Protein AF-A0A7Y2TA13-F1 (afdb_monomer_lite)

Secondary structure (DSSP, 8-state):
-----HHHHHHHHHHHHHHHHHHHHHHHHHHHHHHHHHHHHHHHHHHHHHHHHHHHHHHHHHHHHTTSEEEETTEEEEE-SS-EEEE-SSEEEEEETTTEEEEEETTTTEEEEEETTEEEEEEEESSTT--EEEEEEEESTTS-EEEEEETTEEEEEES--TT--EEEEEETTTTEEEEEETTEEEEEETTEEEEE-SS------TTS------S------

Structure (mmCIF, N/CA/C/O backbone):
data_AF-A0A7Y2TA13-F1
#
_entry.id   AF-A0A7Y2TA13-F1
#
loop_
_atom_site.group_PDB
_atom_site.id
_atom_site.type_symbol
_atom_site.label_atom_id
_atom_site.label_alt_id
_atom_site.label_comp_id
_atom_site.label_asym_id
_atom_site.label_entity_id
_atom_site.label_seq_id
_atom_site.pdbx_PDB_ins_code
_atom_site.Cartn_x
_atom_site.Cartn_y
_atom_site.Cartn_z
_atom_site.occupancy
_atom_site.B_iso_or_equiv
_atom_site.auth_seq_id
_atom_site.auth_comp_id
_atom_site.auth_asym_id
_atom_site.auth_atom_id
_atom_site.pdbx_PDB_model_num
ATOM 1 N N . MET A 1 1 ? -17.440 -25.835 107.620 1.00 43.00 1 MET A N 1
ATOM 2 C CA . MET A 1 1 ? -18.195 -25.778 106.344 1.00 43.00 1 MET A CA 1
ATOM 3 C C . MET A 1 1 ? -19.682 -25.642 106.647 1.00 43.00 1 MET A C 1
ATOM 5 O O . MET A 1 1 ? -20.276 -26.596 107.130 1.00 43.00 1 MET A O 1
ATOM 9 N N . LYS A 1 2 ? -20.287 -24.459 106.452 1.00 50.41 2 LYS A N 1
ATOM 10 C CA . LYS A 1 2 ? -21.744 -24.294 106.605 1.00 50.41 2 LYS A CA 1
ATOM 11 C C . LYS A 1 2 ? -22.435 -24.952 105.409 1.00 50.41 2 LYS A C 1
ATOM 13 O O . LYS A 1 2 ? -22.287 -24.500 104.279 1.00 50.41 2 LYS A O 1
ATOM 18 N N . ILE A 1 3 ? -23.154 -26.038 105.669 1.00 54.88 3 ILE A N 1
ATOM 19 C CA . ILE A 1 3 ? -23.964 -26.746 104.678 1.00 54.88 3 ILE A CA 1
ATOM 20 C C . ILE A 1 3 ? -25.188 -25.866 104.392 1.00 54.88 3 ILE A C 1
ATOM 22 O O . ILE A 1 3 ? -25.994 -25.620 105.286 1.00 54.88 3 ILE A O 1
ATOM 26 N N . LEU A 1 4 ? -25.301 -25.343 103.167 1.00 53.47 4 LEU A N 1
ATOM 27 C CA . LEU A 1 4 ? -26.460 -24.554 102.727 1.00 53.47 4 LEU A CA 1
ATOM 28 C C . LEU A 1 4 ? -27.777 -25.314 102.978 1.00 53.47 4 LEU A C 1
ATOM 30 O O . LEU A 1 4 ? -27.868 -26.510 102.676 1.00 53.47 4 LEU A O 1
ATOM 34 N N . LYS A 1 5 ? -28.804 -24.619 103.493 1.00 64.19 5 LYS A N 1
ATOM 35 C CA . LYS A 1 5 ? -30.152 -25.184 103.697 1.00 64.19 5 LYS A CA 1
ATOM 36 C C . LYS A 1 5 ? -30.779 -25.533 102.336 1.00 64.19 5 LYS A C 1
ATOM 38 O O . LYS A 1 5 ? -30.582 -24.800 101.372 1.00 64.19 5 LYS A O 1
ATOM 43 N N . SER A 1 6 ? -31.550 -26.625 102.270 1.00 68.56 6 SER A N 1
ATOM 44 C CA . SER A 1 6 ? -32.234 -27.154 101.064 1.00 68.56 6 SER A CA 1
ATOM 45 C C . SER A 1 6 ? -32.738 -26.092 100.054 1.00 68.56 6 SER A C 1
ATOM 47 O O . SER A 1 6 ? -32.332 -26.153 98.891 1.00 68.56 6 SER A O 1
ATOM 49 N N . PRO A 1 7 ? -33.504 -25.057 100.459 1.00 73.75 7 PRO A N 1
ATOM 50 C CA . PRO A 1 7 ? -33.997 -24.036 99.525 1.00 73.75 7 PRO A CA 1
ATOM 51 C C . PRO A 1 7 ? -32.897 -23.164 98.893 1.00 73.75 7 PRO A C 1
ATOM 53 O O . PRO A 1 7 ? -33.029 -22.744 97.747 1.00 73.75 7 PRO A O 1
ATOM 56 N N . GLN A 1 8 ? -31.779 -22.924 99.586 1.00 75.38 8 GLN A N 1
ATOM 57 C CA . GLN A 1 8 ? -30.660 -22.154 99.029 1.00 75.38 8 GLN A CA 1
ATOM 58 C C . GLN A 1 8 ? -29.904 -22.946 97.953 1.00 75.38 8 GLN A C 1
ATOM 60 O O . GLN A 1 8 ? -29.429 -22.360 96.985 1.00 75.38 8 GLN A O 1
ATOM 65 N N . LYS A 1 9 ? -29.821 -24.279 98.086 1.00 77.12 9 LYS A N 1
ATOM 66 C CA . LYS A 1 9 ? -29.219 -25.145 97.059 1.00 77.12 9 LYS A CA 1
ATOM 67 C C . LYS A 1 9 ? -30.046 -25.137 95.774 1.00 77.12 9 LYS A C 1
ATOM 69 O O . LYS A 1 9 ? -29.471 -24.997 94.703 1.00 77.12 9 LYS A O 1
ATOM 74 N N . ALA A 1 10 ? -31.374 -25.221 95.887 1.00 79.88 10 ALA A N 1
ATOM 75 C CA . ALA A 1 10 ? -32.283 -25.146 94.742 1.00 79.88 10 ALA A CA 1
ATOM 76 C C . ALA A 1 10 ? -32.197 -23.790 94.018 1.00 79.88 10 ALA A C 1
ATOM 78 O O . ALA A 1 10 ? -32.122 -23.757 92.792 1.00 79.88 10 ALA A O 1
ATOM 79 N N . LEU A 1 11 ? -32.121 -22.684 94.768 1.00 82.19 11 LEU A N 1
ATOM 80 C CA . LEU A 1 11 ? -31.952 -21.342 94.201 1.00 82.19 11 LEU A CA 1
ATOM 81 C C . LEU A 1 11 ? -30.626 -21.197 93.436 1.00 82.19 11 LEU A C 1
ATOM 83 O O . LEU A 1 11 ? -30.611 -20.663 92.331 1.00 82.19 11 LEU A O 1
ATOM 87 N N . ILE A 1 12 ? -29.520 -21.703 93.993 1.00 85.06 12 ILE A N 1
ATOM 88 C CA . ILE A 1 12 ? -28.206 -21.679 93.328 1.00 85.06 12 ILE A CA 1
ATOM 89 C C . ILE A 1 12 ? -28.230 -22.517 92.046 1.00 85.06 12 ILE A C 1
ATOM 91 O O . ILE A 1 12 ? -27.695 -22.082 91.028 1.00 85.06 12 ILE A O 1
ATOM 95 N N . LEU A 1 13 ? -28.867 -23.691 92.075 1.00 84.38 13 LEU A N 1
ATOM 96 C CA . LEU A 1 13 ? -28.996 -24.585 90.918 1.00 84.38 13 LEU A CA 1
ATOM 97 C C . LEU A 1 13 ? -29.849 -23.950 89.807 1.00 84.38 13 LEU A C 1
ATOM 99 O O . LEU A 1 13 ? -29.501 -24.015 88.631 1.00 84.38 13 LEU A O 1
ATOM 103 N N . PHE A 1 14 ? -30.917 -23.247 90.191 1.00 85.38 14 PHE A N 1
ATOM 104 C CA . PHE A 1 14 ? -31.733 -22.466 89.268 1.00 85.38 14 PHE A CA 1
ATOM 105 C C . PHE A 1 14 ? -30.943 -21.302 88.650 1.00 85.38 14 PHE A C 1
ATOM 107 O O . PHE A 1 14 ? -30.898 -21.191 87.426 1.00 85.38 14 PHE A O 1
ATOM 114 N N . LEU A 1 15 ? -30.246 -20.489 89.455 1.00 86.38 15 LEU A N 1
ATOM 115 C CA . LEU A 1 15 ? -29.417 -19.388 88.942 1.00 86.38 15 LEU A CA 1
ATOM 116 C C . LEU A 1 15 ? -28.316 -19.880 87.997 1.00 86.38 15 LEU A C 1
ATOM 118 O O . LEU A 1 15 ? -28.095 -19.284 86.947 1.00 86.38 15 LEU A O 1
ATOM 122 N N . SER A 1 16 ? -27.641 -20.974 88.348 1.00 85.25 16 SER A N 1
ATOM 123 C CA . SER A 1 16 ? -26.595 -21.550 87.497 1.00 85.25 16 SER A CA 1
ATOM 124 C C . SER A 1 16 ? -27.163 -22.093 86.184 1.00 85.25 16 SER A C 1
ATOM 126 O O . SER A 1 16 ? -26.575 -21.842 85.134 1.00 85.25 16 SER A O 1
ATOM 128 N N . SER A 1 17 ? -28.345 -22.720 86.195 1.00 85.75 17 SER A N 1
ATOM 129 C CA . SER A 1 17 ? -29.034 -23.108 84.954 1.00 85.75 17 SER A CA 1
ATOM 130 C C . SER A 1 17 ? -29.389 -21.898 84.076 1.00 85.75 17 SER A C 1
ATOM 132 O O . SER A 1 17 ? -29.205 -21.937 82.859 1.00 85.75 17 SER A O 1
ATOM 134 N N . LEU A 1 18 ? -29.811 -20.790 84.693 1.00 88.94 18 LEU A N 1
ATOM 135 C CA . LEU A 1 18 ? -30.165 -19.557 83.995 1.00 88.94 18 LEU A CA 1
ATOM 136 C C . LEU A 1 18 ? -28.939 -18.914 83.333 1.00 88.94 18 LEU A C 1
ATOM 138 O O . LEU A 1 18 ? -29.024 -18.447 82.196 1.00 88.94 18 LEU A O 1
ATOM 142 N N . ILE A 1 19 ? -27.791 -18.938 84.018 1.00 90.62 19 ILE A N 1
ATOM 143 C CA . ILE A 1 19 ? -26.508 -18.455 83.488 1.00 90.62 19 ILE A CA 1
ATOM 144 C C . ILE A 1 19 ? -26.090 -19.287 82.272 1.00 90.62 19 ILE A C 1
ATOM 146 O O . ILE A 1 19 ? -25.728 -18.716 81.247 1.00 90.62 19 ILE A O 1
ATOM 150 N N . VAL A 1 20 ? -26.195 -20.619 82.345 1.00 90.06 20 VAL A N 1
ATOM 151 C CA . VAL A 1 20 ? -25.839 -21.510 81.226 1.00 90.06 20 VAL A CA 1
ATOM 152 C C . VAL A 1 20 ? -26.737 -21.268 80.010 1.00 90.06 20 VAL A C 1
ATOM 154 O O . VAL A 1 20 ? -26.235 -21.140 78.893 1.00 90.06 20 VAL A O 1
ATOM 157 N N . ILE A 1 21 ? -28.053 -21.141 80.213 1.00 90.19 21 ILE A N 1
ATOM 158 C CA . ILE A 1 21 ? -29.005 -20.842 79.130 1.00 90.19 21 ILE A CA 1
ATOM 159 C C . ILE A 1 21 ? -28.715 -19.469 78.512 1.00 90.19 21 ILE A C 1
ATOM 161 O O . ILE A 1 21 ? -28.725 -19.328 77.288 1.00 90.19 21 ILE A O 1
ATOM 165 N N . SER A 1 22 ? -28.412 -18.468 79.342 1.00 89.44 22 SER A N 1
ATOM 166 C CA . SER A 1 22 ? -28.060 -17.122 78.876 1.00 89.44 22 SER A CA 1
ATOM 167 C C . SER A 1 22 ? -26.780 -17.142 78.042 1.00 89.44 22 SER A C 1
ATOM 169 O O . SER A 1 22 ? -26.748 -16.565 76.958 1.00 89.44 22 SER A O 1
ATOM 171 N N . PHE A 1 23 ? -25.757 -17.872 78.492 1.00 90.25 23 PHE A N 1
ATOM 172 C CA . PHE A 1 23 ? -24.502 -18.027 77.759 1.00 90.25 23 PHE A CA 1
ATOM 173 C C . PHE A 1 23 ? -24.720 -18.710 76.402 1.00 90.25 23 PHE A C 1
ATOM 175 O O . PHE A 1 23 ? -24.231 -18.237 75.379 1.00 90.25 23 PHE A O 1
ATOM 182 N N . PHE A 1 24 ? -25.529 -19.774 76.363 1.00 89.94 24 PHE A N 1
ATOM 183 C CA . PHE A 1 24 ? -25.881 -20.452 75.115 1.00 89.94 24 PHE A CA 1
ATOM 184 C C . PHE A 1 24 ? -26.626 -19.527 74.138 1.00 89.94 24 PHE A C 1
ATOM 186 O O . PHE A 1 24 ? -26.351 -19.535 72.936 1.00 89.94 24 PHE A O 1
ATOM 193 N N . MET A 1 25 ? -27.549 -18.703 74.642 1.00 89.44 25 MET A N 1
ATOM 194 C CA . MET A 1 25 ? -28.255 -17.713 73.824 1.00 89.44 25 MET A CA 1
ATOM 195 C C . MET A 1 25 ? -27.313 -16.639 73.269 1.00 89.44 25 MET A C 1
ATOM 197 O O . MET A 1 25 ? -27.441 -16.296 72.094 1.00 89.44 25 MET A O 1
ATOM 201 N N . ILE A 1 26 ? -26.353 -16.156 74.067 1.00 90.88 26 ILE A N 1
ATOM 202 C CA . ILE A 1 26 ? -25.337 -15.184 73.629 1.00 90.88 26 ILE A CA 1
ATOM 203 C C . ILE A 1 26 ? -24.493 -15.772 72.494 1.00 90.88 26 ILE A C 1
ATOM 205 O O . ILE A 1 26 ? -24.449 -15.187 71.414 1.00 90.88 26 ILE A O 1
ATOM 209 N N . VAL A 1 27 ? -23.933 -16.972 72.674 1.00 89.56 27 VAL A N 1
ATOM 210 C CA . VAL A 1 27 ? -23.121 -17.640 71.638 1.00 89.56 27 VAL A CA 1
ATOM 211 C C . VAL A 1 27 ? -23.926 -17.856 70.350 1.00 89.56 27 VAL A C 1
ATOM 213 O O . VAL A 1 27 ? -23.428 -17.651 69.241 1.00 89.56 27 VAL A O 1
ATOM 216 N N . ARG A 1 28 ? -25.208 -18.230 70.464 1.00 90.19 28 ARG A N 1
ATOM 217 C CA . ARG A 1 28 ? -26.084 -18.399 69.295 1.00 90.19 28 ARG A CA 1
ATOM 218 C C . ARG A 1 28 ? -26.359 -17.075 68.572 1.00 90.19 28 ARG A C 1
ATOM 220 O O . ARG A 1 28 ? -26.486 -17.079 67.345 1.00 90.19 28 ARG A O 1
ATOM 227 N N . LEU A 1 29 ? -26.485 -15.970 69.306 1.00 90.38 29 LEU A N 1
ATOM 228 C CA . LEU A 1 29 ? -26.654 -14.632 68.735 1.00 90.38 29 LEU A CA 1
ATOM 229 C C . LEU A 1 29 ? -25.373 -14.153 68.047 1.00 90.38 29 LEU A C 1
ATOM 231 O O . LEU A 1 29 ? -25.463 -13.667 66.923 1.00 90.38 29 LEU A O 1
ATOM 235 N N . GLU A 1 30 ? -24.204 -14.371 68.648 1.00 90.75 30 GLU A N 1
ATOM 236 C CA . GLU A 1 30 ? -22.903 -14.057 68.040 1.00 90.75 30 GLU A CA 1
ATOM 237 C C . GLU A 1 30 ? -22.687 -14.833 66.737 1.00 90.75 30 GLU A C 1
ATOM 239 O O . GLU A 1 30 ? -22.332 -14.240 65.719 1.00 90.75 30 GLU A O 1
ATOM 244 N N . GLY A 1 31 ? -23.000 -16.134 66.715 1.00 87.75 31 GLY A N 1
ATOM 245 C CA . GLY A 1 31 ? -22.910 -16.942 65.495 1.00 87.75 31 GLY A CA 1
ATOM 246 C C . GLY A 1 31 ? -23.843 -16.453 64.379 1.00 87.75 31 GLY A C 1
ATOM 247 O O . GLY A 1 31 ? -23.463 -16.429 63.207 1.00 87.75 31 GLY A O 1
ATOM 248 N N . LYS A 1 32 ? -25.060 -16.009 64.726 1.00 90.94 32 LYS A N 1
ATOM 249 C CA . LYS A 1 32 ? -25.978 -15.389 63.756 1.00 90.94 32 LYS A CA 1
ATOM 250 C C . LYS A 1 32 ? -25.477 -14.025 63.281 1.00 90.94 32 LYS A C 1
ATOM 252 O O . LYS A 1 32 ? -25.585 -13.751 62.089 1.00 90.94 32 LYS A O 1
ATOM 257 N N . ALA A 1 33 ? -24.931 -13.202 64.174 1.00 89.62 33 ALA A N 1
ATOM 258 C CA . ALA A 1 33 ? -24.376 -11.894 63.842 1.00 89.62 33 ALA A CA 1
ATOM 259 C C . ALA A 1 33 ? -23.156 -12.017 62.916 1.00 89.62 33 ALA A C 1
ATOM 261 O O . ALA A 1 33 ? -23.097 -11.321 61.908 1.00 89.62 33 ALA A O 1
ATOM 262 N N . ALA A 1 34 ? -22.249 -12.962 63.179 1.00 87.62 34 ALA A N 1
ATOM 263 C CA . ALA A 1 34 ? -21.097 -13.242 62.322 1.00 87.62 34 ALA A CA 1
ATOM 264 C C . ALA A 1 34 ? -21.512 -13.715 60.917 1.00 87.62 34 ALA A C 1
ATOM 266 O O . ALA A 1 34 ? -20.957 -13.260 59.920 1.00 87.62 34 ALA A O 1
ATOM 267 N N . ASN A 1 35 ? -22.532 -14.577 60.816 1.00 90.75 35 ASN A N 1
ATOM 268 C CA . ASN A 1 35 ? -23.073 -15.003 59.520 1.00 90.75 35 ASN A CA 1
ATOM 269 C C . ASN A 1 35 ? -23.743 -13.834 58.771 1.00 90.75 35 ASN A C 1
ATOM 271 O O . ASN A 1 35 ? -23.571 -13.683 57.563 1.00 90.75 35 ASN A O 1
ATOM 275 N N . LEU A 1 36 ? -24.469 -12.969 59.489 1.00 92.81 36 LEU A N 1
ATOM 276 C CA . LEU A 1 36 ? -25.060 -11.763 58.909 1.00 92.81 36 LEU A CA 1
ATOM 277 C C . LEU A 1 36 ? -23.977 -10.802 58.397 1.00 92.81 36 LEU A C 1
ATOM 279 O O . LEU A 1 36 ? -24.106 -10.294 57.288 1.00 92.81 36 LEU A O 1
ATOM 283 N N . GLN A 1 37 ? -22.900 -10.612 59.165 1.00 91.12 37 GLN A N 1
ATOM 284 C CA . GLN A 1 37 ? -21.756 -9.785 58.783 1.00 91.12 37 GLN A CA 1
ATOM 285 C C . GLN A 1 37 ? -21.041 -10.353 57.553 1.00 91.12 37 GLN A C 1
ATOM 287 O O . GLN A 1 37 ? -20.805 -9.621 56.602 1.00 91.12 37 GLN A O 1
ATOM 292 N N . SER A 1 38 ? -20.790 -11.665 57.509 1.00 92.12 38 SER A N 1
ATOM 293 C CA . SER A 1 38 ? -20.180 -12.316 56.341 1.00 92.12 38 SER A CA 1
ATOM 294 C C . SER A 1 38 ? -21.011 -12.108 55.072 1.00 92.12 38 SER A C 1
ATOM 296 O O . SER A 1 38 ? -20.469 -11.775 54.022 1.00 92.12 38 SER A O 1
ATOM 298 N N . ARG A 1 39 ? -22.340 -12.259 55.163 1.00 91.94 39 ARG A N 1
ATOM 299 C CA . ARG A 1 39 ? -23.246 -11.992 54.034 1.00 91.94 39 ARG A CA 1
ATOM 300 C C . ARG A 1 39 ? -23.261 -10.518 53.645 1.00 91.94 39 ARG A C 1
ATOM 302 O O . ARG A 1 39 ? -23.341 -10.205 52.461 1.00 91.94 39 ARG A O 1
ATOM 309 N N . LEU A 1 40 ? -23.197 -9.616 54.623 1.00 93.19 40 LEU A N 1
ATOM 310 C CA . LEU A 1 40 ? -23.119 -8.177 54.383 1.00 93.19 40 LEU A CA 1
ATOM 311 C C . LEU A 1 40 ? -21.829 -7.811 53.636 1.00 93.19 40 LEU A C 1
ATOM 313 O O . LEU A 1 40 ? -21.884 -7.024 52.691 1.00 93.19 40 LEU A O 1
ATOM 317 N N . ASP A 1 41 ? -20.701 -8.405 54.023 1.00 93.88 41 ASP A N 1
ATOM 318 C CA . ASP A 1 41 ? -19.398 -8.189 53.393 1.00 93.88 41 ASP A CA 1
ATOM 319 C C . ASP A 1 41 ? -19.372 -8.757 51.963 1.00 93.88 41 ASP A C 1
ATOM 321 O O . ASP A 1 41 ? -18.865 -8.113 51.042 1.00 93.88 41 ASP A O 1
ATOM 325 N N . GLU A 1 42 ? -19.964 -9.936 51.739 1.00 92.19 42 GLU A N 1
ATOM 326 C CA . GLU A 1 42 ? -20.162 -10.498 50.394 1.00 92.19 42 GLU A CA 1
ATOM 327 C C . GLU A 1 42 ? -21.044 -9.597 49.520 1.00 92.19 42 GLU A C 1
ATOM 329 O O . GLU A 1 42 ? -20.701 -9.328 48.364 1.00 92.19 42 GLU A O 1
ATOM 334 N N . HIS A 1 43 ? -22.144 -9.074 50.071 1.00 92.56 43 HIS A N 1
ATOM 335 C CA . HIS A 1 43 ? -23.006 -8.122 49.373 1.00 92.56 43 HIS A CA 1
ATOM 336 C C . HIS A 1 43 ? -22.277 -6.817 49.035 1.00 92.56 43 HIS A C 1
ATOM 338 O O . HIS A 1 43 ? -22.418 -6.337 47.910 1.00 92.56 43 HIS A O 1
ATOM 344 N N . HIS A 1 44 ? -21.471 -6.268 49.950 1.00 93.19 44 HIS A N 1
ATOM 345 C CA . HIS A 1 44 ? -20.656 -5.078 49.679 1.00 93.19 44 HIS A CA 1
ATOM 346 C C . HIS A 1 44 ? -19.657 -5.329 48.549 1.00 93.19 44 HIS A C 1
ATOM 348 O O . HIS A 1 44 ? -19.605 -4.546 47.603 1.00 93.19 44 HIS A O 1
ATOM 354 N N . LYS A 1 45 ? -18.944 -6.463 48.576 1.00 92.81 45 LYS A N 1
ATOM 355 C CA . LYS A 1 45 ? -18.032 -6.852 47.486 1.00 92.81 45 LYS A CA 1
ATOM 356 C C . LYS A 1 45 ? -18.760 -7.016 46.151 1.00 92.81 45 LYS A C 1
ATOM 358 O O . LYS A 1 45 ? -18.224 -6.653 45.107 1.00 92.81 45 LYS A O 1
ATOM 363 N N . SER A 1 46 ? -19.974 -7.571 46.159 1.00 92.56 46 SER A N 1
ATOM 364 C CA . SER A 1 46 ? -20.789 -7.689 44.945 1.00 92.56 46 SER A CA 1
ATOM 365 C C . SER A 1 46 ? -21.251 -6.327 44.423 1.00 92.56 46 SER A C 1
ATOM 367 O O . SER A 1 46 ? -21.277 -6.127 43.211 1.00 92.56 46 SER A O 1
ATOM 369 N N . LEU A 1 47 ? -21.626 -5.403 45.310 1.00 92.38 47 LEU A N 1
ATOM 370 C CA . LEU A 1 47 ? -22.027 -4.041 44.950 1.00 92.38 47 LEU A CA 1
ATOM 371 C C . LEU A 1 47 ? -20.866 -3.258 44.339 1.00 92.38 47 LEU A C 1
ATOM 373 O O . LEU A 1 47 ? -21.053 -2.597 43.321 1.00 92.38 47 LEU A O 1
ATOM 377 N N . GLU A 1 48 ? -19.675 -3.376 44.921 1.00 91.62 48 GLU A N 1
ATOM 378 C CA . GLU A 1 48 ? -18.461 -2.732 44.419 1.00 91.62 48 GLU A CA 1
ATOM 379 C C . GLU A 1 48 ? -18.110 -3.233 43.009 1.00 91.62 48 GLU A C 1
ATOM 381 O O . GLU A 1 48 ? -17.977 -2.431 42.088 1.00 91.62 48 GLU A O 1
ATOM 386 N N . LYS A 1 49 ? -18.134 -4.556 42.783 1.00 90.88 49 LYS A N 1
ATOM 387 C CA . LYS A 1 49 ? -17.966 -5.135 41.437 1.00 90.88 49 LYS A CA 1
ATOM 388 C C . LYS A 1 49 ? -19.010 -4.642 40.433 1.00 90.88 49 LYS A C 1
ATOM 390 O O . LYS A 1 49 ? -18.684 -4.381 39.279 1.00 90.88 49 LYS A O 1
ATOM 395 N N . ASN A 1 50 ? -20.272 -4.531 40.849 1.00 92.62 50 ASN A N 1
ATOM 396 C CA . ASN A 1 50 ? -21.335 -4.046 39.968 1.00 92.62 50 ASN A CA 1
ATOM 397 C C . ASN A 1 50 ? -21.143 -2.570 39.603 1.00 92.62 50 ASN A C 1
ATOM 399 O O . ASN A 1 50 ? -21.432 -2.182 38.472 1.00 92.62 50 ASN A O 1
ATOM 403 N N . LYS A 1 51 ? -20.634 -1.758 40.534 1.00 91.94 51 LYS A N 1
ATOM 404 C CA . LYS A 1 51 ? -20.296 -0.359 40.277 1.00 91.94 51 LYS A CA 1
ATOM 405 C C . LYS A 1 51 ? -19.196 -0.240 39.216 1.00 91.94 51 LYS A C 1
ATOM 407 O O . LYS A 1 51 ? -19.389 0.499 38.255 1.00 91.94 51 LYS A O 1
ATOM 412 N N . ASP A 1 52 ? -18.130 -1.033 39.318 1.00 88.38 52 ASP A N 1
ATOM 413 C CA . ASP A 1 52 ? -17.055 -1.060 38.312 1.00 88.38 52 ASP A CA 1
ATOM 414 C C . ASP A 1 52 ? -17.575 -1.442 36.915 1.00 88.38 52 ASP A C 1
ATOM 416 O O . ASP A 1 52 ? -17.170 -0.872 35.898 1.00 88.38 52 ASP A O 1
ATOM 420 N N . ILE A 1 53 ? -18.498 -2.408 36.839 1.00 90.44 53 ILE A N 1
ATOM 421 C CA . ILE A 1 53 ? -19.128 -2.812 35.572 1.00 90.44 53 ILE A CA 1
ATOM 422 C C . ILE A 1 53 ? -19.933 -1.652 34.975 1.00 90.44 53 ILE A C 1
ATOM 424 O O . ILE A 1 53 ? -19.815 -1.378 33.779 1.00 90.44 53 ILE A O 1
ATOM 428 N N . LEU A 1 54 ? -20.728 -0.958 35.792 1.00 91.06 54 LEU A N 1
ATOM 429 C CA . LEU A 1 54 ? -21.543 0.174 35.346 1.00 91.06 54 LEU A CA 1
ATOM 430 C C . LEU A 1 54 ? -20.680 1.331 34.829 1.00 91.06 54 LEU A C 1
ATOM 432 O O . LEU A 1 54 ? -20.959 1.863 33.755 1.00 91.06 54 LEU A O 1
ATOM 436 N N . GLU A 1 55 ? -19.598 1.674 35.528 1.00 89.00 55 GLU A N 1
ATOM 437 C CA . GLU A 1 55 ? -18.673 2.730 35.094 1.00 89.00 55 GLU A CA 1
ATOM 438 C C . GLU A 1 55 ? -18.018 2.401 33.739 1.00 89.00 55 GLU A C 1
ATOM 440 O O . GLU A 1 55 ? -17.897 3.265 32.860 1.00 89.00 55 GLU A O 1
ATOM 445 N N . ASN A 1 56 ? -17.656 1.133 33.520 1.00 89.44 56 ASN A N 1
ATOM 446 C CA . ASN A 1 56 ? -17.106 0.675 32.245 1.00 89.44 56 ASN A CA 1
ATOM 447 C C . ASN A 1 56 ? -18.139 0.705 31.106 1.00 89.44 56 ASN A C 1
ATOM 449 O O . ASN A 1 56 ? -17.806 1.112 29.987 1.00 89.44 56 ASN A O 1
ATOM 453 N N . LEU A 1 57 ? -19.391 0.322 31.377 1.00 90.31 57 LEU A N 1
ATOM 454 C CA . LEU A 1 57 ? -20.485 0.393 30.401 1.00 90.31 57 LEU A CA 1
ATOM 455 C C . LEU A 1 57 ? -20.817 1.838 30.013 1.00 90.31 57 LEU A C 1
ATOM 457 O O . LEU A 1 57 ? -21.035 2.121 28.831 1.00 90.31 57 LEU A O 1
ATOM 461 N N . ASP A 1 58 ? -20.784 2.766 30.968 1.00 87.00 58 ASP A N 1
ATOM 462 C CA . ASP A 1 58 ? -20.950 4.196 30.700 1.00 87.00 58 ASP A CA 1
ATOM 463 C C . ASP A 1 58 ? -19.830 4.733 29.801 1.00 87.00 58 ASP A C 1
ATOM 465 O O . ASP A 1 58 ? -20.093 5.457 28.835 1.00 87.00 58 ASP A O 1
ATOM 469 N N . SER A 1 59 ? -18.578 4.356 30.080 1.00 84.19 59 SER A N 1
ATOM 470 C CA . SER A 1 59 ? -17.419 4.717 29.253 1.00 84.19 59 SER A CA 1
ATOM 471 C C . SER A 1 59 ? -17.546 4.173 27.825 1.00 84.19 59 SER A C 1
ATOM 473 O O . SER A 1 59 ? -17.369 4.915 26.854 1.00 84.19 59 SER A O 1
ATOM 475 N N . PHE A 1 60 ? -17.926 2.901 27.676 1.00 83.50 60 PHE A N 1
ATOM 476 C CA . PHE A 1 60 ? -18.178 2.279 26.376 1.00 83.50 60 PHE A CA 1
ATOM 477 C C . PHE A 1 60 ? -19.311 2.978 25.610 1.00 83.50 60 PHE A C 1
ATOM 479 O O . PHE A 1 60 ? -19.147 3.330 24.442 1.00 83.50 60 PHE A O 1
ATOM 486 N N . THR A 1 61 ? -20.423 3.277 26.286 1.00 83.19 61 THR A N 1
ATOM 487 C CA . THR A 1 61 ? -21.566 3.990 25.697 1.00 83.19 61 THR A CA 1
ATOM 488 C C . THR A 1 61 ? -21.166 5.377 25.199 1.00 83.19 61 THR A C 1
ATOM 490 O O . THR A 1 61 ? -21.571 5.777 24.108 1.00 83.19 61 THR A O 1
ATOM 493 N N . ARG A 1 62 ? -20.340 6.116 25.955 1.00 81.69 62 ARG A N 1
ATOM 494 C CA . ARG A 1 62 ? -19.796 7.409 25.500 1.00 81.69 62 ARG A CA 1
ATOM 495 C C . ARG A 1 62 ? -18.926 7.252 24.254 1.00 81.69 62 ARG A C 1
ATOM 497 O O . ARG A 1 62 ? -19.066 8.049 23.333 1.00 81.69 62 ARG A O 1
ATOM 504 N N . LYS A 1 63 ? -18.074 6.221 24.190 1.00 80.88 63 LYS A N 1
ATOM 505 C CA . LYS A 1 63 ? -17.245 5.937 23.003 1.00 80.88 63 LYS A CA 1
ATOM 506 C C . LYS A 1 63 ? -18.087 5.625 21.761 1.00 80.88 63 LYS A C 1
ATOM 508 O O . LYS A 1 63 ? -17.742 6.101 20.684 1.00 80.88 63 LYS A O 1
ATOM 513 N N . ILE A 1 64 ? -19.194 4.891 21.907 1.00 81.44 64 ILE A N 1
ATOM 514 C CA . ILE A 1 64 ? -20.148 4.662 20.807 1.00 81.44 64 ILE A CA 1
ATOM 515 C C . ILE A 1 64 ? -20.831 5.972 20.402 1.00 81.44 64 ILE A C 1
ATOM 517 O O . ILE A 1 64 ? -20.821 6.322 19.228 1.00 81.44 64 ILE A O 1
ATOM 521 N N . LYS A 1 65 ? -21.385 6.730 21.361 1.00 77.88 65 LYS A N 1
ATOM 522 C CA . LYS A 1 65 ? -22.086 7.999 21.079 1.00 77.88 65 LYS A CA 1
ATOM 523 C C . LYS A 1 65 ? -21.200 9.031 20.379 1.00 77.88 65 LYS A C 1
ATOM 525 O O . LYS A 1 65 ? -21.696 9.806 19.572 1.00 77.88 65 LYS A O 1
ATOM 530 N N . ASN A 1 66 ? -19.903 9.026 20.678 1.00 83.25 66 ASN A N 1
ATOM 531 C CA . ASN A 1 66 ? -18.924 9.917 20.060 1.00 83.25 66 ASN A CA 1
ATOM 532 C C . ASN A 1 66 ? -18.352 9.364 18.739 1.00 83.25 66 ASN A C 1
ATOM 534 O O . ASN A 1 66 ? -17.361 9.897 18.245 1.00 83.25 66 ASN A O 1
ATOM 538 N N . ASN A 1 67 ? -18.921 8.288 18.181 1.00 80.44 67 ASN A N 1
ATOM 539 C CA . ASN A 1 67 ? -18.441 7.600 16.976 1.00 80.44 67 ASN A CA 1
ATOM 540 C C . ASN A 1 67 ? -16.965 7.158 17.053 1.00 80.44 67 ASN A C 1
ATOM 542 O O . ASN A 1 67 ? -16.310 6.948 16.033 1.00 80.44 67 ASN A O 1
ATOM 546 N N . SER A 1 68 ? -16.417 6.994 18.261 1.00 85.44 68 SER A N 1
ATOM 547 C CA . SER A 1 68 ? -15.073 6.436 18.452 1.00 85.44 68 SER A CA 1
ATOM 548 C C . SER A 1 68 ? -15.056 4.927 18.209 1.00 85.44 68 SER A C 1
ATOM 550 O O . SER A 1 68 ? -14.016 4.368 17.874 1.00 85.44 68 SER A O 1
ATOM 552 N N . ILE A 1 69 ? -16.209 4.273 18.375 1.00 89.88 69 ILE A N 1
ATOM 553 C CA . ILE A 1 69 ? -16.465 2.882 18.002 1.00 89.88 69 ILE A CA 1
ATOM 554 C C . ILE A 1 69 ? -17.758 2.874 17.188 1.00 89.88 69 ILE A C 1
ATOM 556 O O . ILE A 1 69 ? -18.806 3.253 17.703 1.00 89.88 69 ILE A O 1
ATOM 560 N N . THR A 1 70 ? -17.682 2.444 15.933 1.00 88.50 70 THR A N 1
ATOM 561 C CA . THR A 1 70 ? -18.838 2.250 15.051 1.00 88.50 70 THR A CA 1
ATOM 562 C C . THR A 1 70 ? -18.882 0.790 14.621 1.00 88.50 70 THR A C 1
ATOM 564 O O . THR A 1 70 ? -17.864 0.243 14.199 1.00 88.50 70 THR A O 1
ATOM 567 N N . ILE A 1 71 ? -20.049 0.164 14.737 1.00 87.81 71 ILE A N 1
ATOM 568 C CA . ILE A 1 71 ? -20.330 -1.179 14.224 1.00 87.81 71 ILE A CA 1
ATOM 569 C C . ILE A 1 71 ? -21.619 -1.045 13.415 1.00 87.81 71 ILE A C 1
ATOM 571 O O . ILE A 1 71 ? -22.667 -0.764 13.995 1.00 87.81 71 ILE A O 1
ATOM 575 N N . ASP A 1 72 ? -21.524 -1.178 12.094 1.00 85.88 72 ASP A N 1
ATOM 576 C CA . ASP A 1 72 ? -22.640 -0.995 11.161 1.00 85.88 72 ASP A CA 1
ATOM 577 C C . ASP A 1 72 ? -22.590 -2.072 10.075 1.00 85.88 72 ASP A C 1
ATOM 579 O O . ASP A 1 72 ? -21.751 -2.022 9.179 1.00 85.88 72 ASP A O 1
ATOM 583 N N . GLY A 1 73 ? -23.457 -3.081 10.191 1.00 88.19 73 GLY A N 1
ATOM 584 C CA . GLY A 1 73 ? -23.527 -4.188 9.239 1.00 88.19 73 GLY A CA 1
ATOM 585 C C . GLY A 1 73 ? -22.197 -4.931 9.083 1.00 88.19 73 GLY A C 1
ATOM 586 O O . GLY A 1 73 ? -21.761 -5.642 9.987 1.00 88.19 73 GLY A O 1
ATOM 587 N N . ASP A 1 74 ? -21.581 -4.778 7.912 1.00 90.38 74 ASP A N 1
ATOM 588 C CA . ASP A 1 74 ? -20.298 -5.364 7.516 1.00 90.38 74 ASP A CA 1
ATOM 589 C C . ASP A 1 74 ? -19.082 -4.491 7.872 1.00 90.38 74 ASP A C 1
ATOM 591 O O . ASP A 1 74 ? -17.957 -4.851 7.529 1.00 90.38 74 ASP A O 1
ATOM 595 N N . LYS A 1 75 ? -19.286 -3.374 8.583 1.00 92.62 75 LYS A N 1
ATOM 596 C CA . LYS A 1 75 ? -18.249 -2.399 8.924 1.00 92.62 75 LYS A CA 1
ATOM 597 C C . LYS A 1 75 ? -17.995 -2.301 10.427 1.00 92.62 75 LYS A C 1
ATOM 599 O O . LYS A 1 75 ? -18.906 -2.063 11.222 1.00 92.62 75 LYS A O 1
ATOM 604 N N . ILE A 1 76 ? -16.723 -2.372 10.814 1.00 94.06 76 ILE A N 1
ATOM 605 C CA . ILE A 1 76 ? -16.229 -2.055 12.159 1.00 94.06 76 ILE A CA 1
ATOM 606 C C . ILE A 1 76 ? -15.207 -0.927 12.040 1.00 94.06 76 ILE A C 1
ATOM 608 O O . ILE A 1 76 ? -14.217 -1.043 11.322 1.00 94.06 76 ILE A O 1
ATOM 612 N N . LYS A 1 77 ? -15.414 0.166 12.775 1.00 93.00 77 LYS A N 1
ATOM 613 C CA . LYS A 1 77 ? -14.508 1.316 12.788 1.00 93.00 77 LYS A CA 1
ATOM 614 C C . LYS A 1 77 ? -14.175 1.738 14.211 1.00 93.00 77 LYS A C 1
ATOM 616 O O . LYS A 1 77 ? -15.067 2.016 15.009 1.00 93.00 77 LYS A O 1
ATOM 621 N N . LEU A 1 78 ? -12.885 1.841 14.503 1.00 92.38 78 LEU A N 1
ATOM 622 C CA . LEU A 1 78 ? -12.345 2.465 15.703 1.00 92.38 78 LEU A CA 1
ATOM 623 C C . LEU A 1 78 ? -11.644 3.754 15.286 1.00 92.38 78 LEU A C 1
ATOM 625 O O . LEU A 1 78 ? -10.657 3.710 14.554 1.00 92.38 78 LEU A O 1
ATOM 629 N N . SER A 1 79 ? -12.135 4.900 15.740 1.00 88.88 79 SER A N 1
ATOM 630 C CA . SER A 1 79 ? -11.569 6.202 15.387 1.00 88.88 79 SER A CA 1
ATOM 631 C C . SER A 1 79 ? -11.254 7.053 16.608 1.00 88.88 79 SER A C 1
ATOM 633 O O . SER A 1 79 ? -11.978 7.068 17.602 1.00 88.88 79 SER A O 1
ATOM 635 N N . THR A 1 80 ? -10.159 7.791 16.497 1.00 85.88 80 THR A N 1
ATOM 636 C CA . THR A 1 80 ? -9.812 8.925 17.352 1.00 85.88 80 THR A CA 1
ATOM 637 C C . THR A 1 80 ? -9.741 10.181 16.487 1.00 85.88 80 THR A C 1
ATOM 639 O O . THR A 1 80 ? -9.858 10.104 15.264 1.00 85.88 80 THR A O 1
ATOM 642 N N . ASP A 1 81 ? -9.461 11.330 17.097 1.00 80.38 81 ASP A N 1
ATOM 643 C CA . ASP A 1 81 ? -9.275 12.596 16.378 1.00 80.38 81 ASP A CA 1
ATOM 644 C C . ASP A 1 81 ? -8.166 12.537 15.311 1.00 80.38 81 ASP A C 1
ATOM 646 O O . ASP A 1 81 ? -8.147 13.355 14.393 1.00 80.38 81 ASP A O 1
ATOM 650 N N . LYS A 1 82 ? -7.213 11.600 15.434 1.00 84.25 82 LYS A N 1
ATOM 651 C CA . LYS A 1 82 ? -6.021 11.528 14.572 1.00 84.25 82 LYS A CA 1
ATOM 652 C C . LYS A 1 82 ? -5.789 10.181 13.910 1.00 84.25 82 LYS A C 1
ATOM 654 O O . LYS A 1 82 ? -4.897 10.093 13.075 1.00 84.25 82 LYS A O 1
ATOM 659 N N . SER A 1 83 ? -6.522 9.138 14.283 1.00 88.38 83 SER A N 1
ATOM 660 C CA . SER A 1 83 ? -6.288 7.783 13.785 1.00 88.38 83 SER A CA 1
ATOM 661 C C . SER A 1 83 ? -7.585 7.028 13.559 1.00 88.38 83 SER A C 1
ATOM 663 O O . SER A 1 83 ? -8.613 7.307 14.173 1.00 88.38 83 SER A O 1
ATOM 665 N N . THR A 1 84 ? -7.544 6.068 12.650 1.00 91.12 84 THR A N 1
ATOM 666 C CA . THR A 1 84 ? -8.655 5.187 12.321 1.00 91.12 84 THR A CA 1
ATOM 667 C C . THR A 1 84 ? -8.119 3.783 12.070 1.00 91.12 84 THR A C 1
ATOM 669 O O . THR A 1 84 ? -7.120 3.607 11.375 1.00 91.12 84 THR A O 1
ATOM 672 N N . LEU A 1 85 ? -8.801 2.798 12.646 1.00 93.81 85 LEU A N 1
ATOM 673 C CA . LEU A 1 85 ? -8.805 1.412 12.206 1.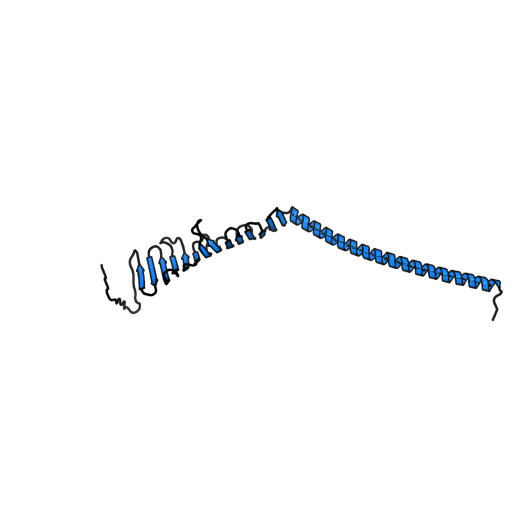00 93.81 85 LEU A CA 1
ATOM 674 C C . LEU A 1 85 ? -10.201 1.137 11.650 1.00 93.81 85 LEU A C 1
ATOM 676 O O . LEU A 1 85 ? -11.189 1.299 12.361 1.00 93.81 85 LEU A O 1
ATOM 680 N N . GLU A 1 86 ? -10.282 0.746 10.391 1.00 93.56 86 GLU A N 1
ATOM 681 C CA . GLU A 1 86 ? -11.524 0.434 9.697 1.00 93.56 86 GLU A CA 1
ATOM 682 C C . GLU A 1 86 ? -11.397 -0.953 9.075 1.00 93.56 86 GLU A C 1
ATOM 684 O O . GLU A 1 86 ? -10.401 -1.256 8.423 1.00 93.56 86 GLU A O 1
ATOM 689 N N . LEU A 1 87 ? -12.387 -1.800 9.322 1.00 94.38 87 LEU A N 1
ATOM 690 C CA . LEU A 1 87 ? -12.565 -3.088 8.674 1.00 94.38 87 LEU A CA 1
ATOM 691 C C . LEU A 1 87 ? -13.934 -3.057 8.005 1.00 94.38 87 LEU A C 1
ATOM 693 O O . LEU A 1 87 ? -14.929 -2.772 8.673 1.00 94.38 87 LEU A O 1
ATOM 697 N N . ASP A 1 88 ? -13.982 -3.346 6.715 1.00 91.69 88 ASP A N 1
ATOM 698 C CA . ASP A 1 88 ? -15.213 -3.598 5.980 1.00 91.69 88 ASP A CA 1
ATOM 699 C C . ASP A 1 88 ? -15.072 -4.882 5.138 1.00 91.69 88 ASP A C 1
ATOM 701 O O . ASP A 1 88 ? -14.045 -5.567 5.184 1.00 91.69 88 ASP A O 1
ATOM 705 N N . LYS A 1 89 ? -16.125 -5.262 4.407 1.00 90.88 89 LYS A N 1
ATOM 706 C CA . LYS A 1 89 ? -16.124 -6.483 3.581 1.00 90.88 89 LYS A CA 1
ATOM 707 C C . LYS A 1 89 ? -15.107 -6.472 2.433 1.00 90.88 89 LYS A C 1
ATOM 709 O O . LYS A 1 89 ? -14.738 -7.540 1.952 1.00 90.88 89 LYS A O 1
ATOM 714 N N . ASP A 1 90 ? -14.725 -5.291 1.959 1.00 91.69 90 ASP A N 1
ATOM 715 C CA . ASP A 1 90 ? -13.915 -5.090 0.763 1.00 91.69 90 ASP A CA 1
ATOM 71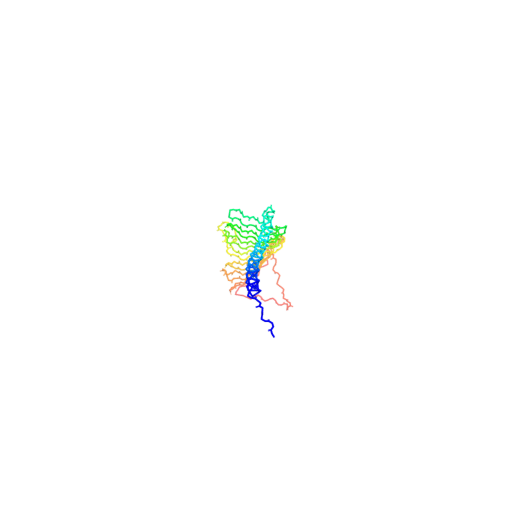6 C C . ASP A 1 90 ? -12.464 -4.754 1.146 1.00 91.69 90 ASP A C 1
ATOM 718 O O . ASP A 1 90 ? -11.552 -5.063 0.381 1.00 91.69 90 ASP A O 1
ATOM 722 N N . LYS A 1 91 ? -12.223 -4.166 2.328 1.00 93.31 91 LYS A N 1
ATOM 723 C CA . LYS A 1 91 ? -10.895 -3.730 2.762 1.00 93.31 91 LYS A CA 1
ATOM 724 C C . LYS A 1 91 ? -10.704 -3.586 4.275 1.00 93.31 91 LYS A C 1
ATOM 726 O O . LYS A 1 91 ? -11.638 -3.461 5.065 1.00 93.31 91 LYS A O 1
ATOM 731 N N . MET A 1 92 ? -9.436 -3.498 4.669 1.00 94.81 92 MET A N 1
ATOM 732 C CA . MET A 1 92 ? -8.995 -3.063 5.995 1.00 94.81 92 MET A CA 1
ATOM 733 C C . MET A 1 92 ? -8.052 -1.867 5.870 1.00 94.81 92 MET A C 1
ATOM 735 O O . MET A 1 92 ? -7.060 -1.937 5.150 1.00 94.81 92 MET A O 1
ATOM 739 N N . THR A 1 93 ? -8.307 -0.798 6.623 1.00 93.81 93 THR A N 1
ATOM 740 C CA . THR A 1 93 ? -7.485 0.418 6.646 1.00 93.81 93 THR A CA 1
ATOM 741 C C . THR A 1 93 ? -7.040 0.748 8.072 1.00 93.81 93 THR A C 1
ATOM 743 O O . THR A 1 93 ? -7.845 0.786 8.998 1.00 93.81 93 THR A O 1
ATOM 746 N N . LEU A 1 94 ? -5.756 1.044 8.257 1.00 94.62 94 LEU A N 1
ATOM 747 C CA . LEU A 1 94 ? -5.166 1.521 9.506 1.00 94.62 94 LEU A CA 1
ATOM 748 C C . LEU A 1 94 ? -4.345 2.777 9.219 1.00 94.62 94 LEU A C 1
ATOM 750 O O . LEU A 1 94 ? -3.367 2.713 8.481 1.00 94.62 94 LEU A O 1
ATOM 754 N N . GLY A 1 95 ? -4.677 3.916 9.817 1.00 91.25 95 GLY A N 1
ATOM 755 C CA . GLY A 1 95 ? -3.903 5.127 9.554 1.00 91.25 95 GLY A CA 1
ATOM 756 C C . GLY A 1 95 ? -4.414 6.390 10.216 1.00 91.25 95 GLY A C 1
ATOM 757 O O . GLY A 1 95 ? -5.431 6.391 10.905 1.00 91.25 95 GLY A O 1
ATOM 758 N N . ALA A 1 96 ? -3.692 7.481 9.993 1.00 85.06 96 ALA A N 1
ATOM 759 C CA . ALA A 1 96 ? -4.189 8.818 10.251 1.00 85.06 96 ALA A CA 1
ATOM 760 C C . ALA A 1 96 ? -5.189 9.225 9.166 1.00 85.06 96 ALA A C 1
ATOM 762 O O . ALA A 1 96 ? -5.048 8.835 8.007 1.00 85.06 96 ALA A O 1
ATOM 763 N N . ALA A 1 97 ? -6.196 10.020 9.536 1.00 63.94 97 ALA A N 1
ATOM 764 C CA . ALA A 1 97 ? -7.116 10.591 8.563 1.00 63.94 97 ALA A CA 1
ATOM 765 C C . ALA A 1 97 ? -6.309 11.338 7.476 1.00 63.94 97 ALA A C 1
ATOM 767 O O . ALA A 1 97 ? -5.503 12.205 7.798 1.00 63.94 97 ALA A O 1
ATOM 768 N N . SER A 1 98 ? -6.525 10.937 6.219 1.00 70.12 98 SER A N 1
ATOM 769 C CA . SER A 1 98 ? -5.992 11.443 4.939 1.00 70.12 98 SER A CA 1
ATOM 770 C C . SER A 1 98 ? -4.583 11.035 4.481 1.00 70.12 98 SER A C 1
ATOM 772 O O . SER A 1 98 ? -4.465 10.554 3.354 1.00 70.12 98 SER A O 1
ATOM 774 N N . ASP A 1 99 ? -3.526 11.196 5.283 1.00 77.50 99 ASP A N 1
ATOM 775 C CA . ASP A 1 99 ? -2.173 11.272 4.687 1.00 77.50 99 ASP A CA 1
ATOM 776 C C . ASP A 1 99 ? -1.251 10.086 4.975 1.00 77.50 99 ASP A C 1
ATOM 778 O O . ASP A 1 99 ? -0.301 9.863 4.229 1.00 77.50 99 ASP A O 1
ATOM 782 N N . VAL A 1 100 ? -1.477 9.322 6.042 1.00 89.38 100 VAL A N 1
ATOM 783 C CA . VAL A 1 100 ? -0.594 8.205 6.409 1.00 89.38 100 VAL A CA 1
ATOM 784 C C . VAL A 1 100 ? -1.442 6.996 6.730 1.00 89.38 100 VAL A C 1
ATOM 786 O O . VAL A 1 100 ? -2.106 6.985 7.763 1.00 89.38 100 VAL A O 1
ATOM 789 N N . PHE A 1 101 ? -1.423 5.983 5.871 1.00 92.31 101 PHE A N 1
ATOM 790 C CA . PHE A 1 101 ? -2.236 4.792 6.080 1.00 92.31 101 PHE A CA 1
ATOM 791 C C . PHE A 1 101 ? -1.598 3.523 5.525 1.00 92.31 101 PHE A C 1
ATOM 793 O O . PHE A 1 101 ? -0.775 3.547 4.614 1.00 92.31 101 PHE A O 1
ATOM 800 N N . PHE A 1 102 ? -2.027 2.411 6.097 1.00 94.25 102 PHE A N 1
ATOM 801 C CA . PHE A 1 102 ? -1.917 1.063 5.581 1.00 94.25 102 PHE A CA 1
ATOM 802 C C . PHE A 1 102 ? -3.318 0.632 5.142 1.00 94.25 102 PHE A C 1
ATOM 804 O O . PHE A 1 102 ? -4.272 0.799 5.899 1.00 94.25 102 PHE A O 1
ATOM 811 N N . GLU A 1 103 ? -3.453 0.091 3.942 1.00 94.31 103 GLU A N 1
ATOM 812 C CA . GLU A 1 103 ? -4.698 -0.455 3.414 1.00 94.31 103 GLU A CA 1
ATOM 813 C C . GLU A 1 103 ? -4.439 -1.843 2.828 1.00 94.31 103 GLU A C 1
ATOM 815 O O . GLU A 1 103 ? -3.418 -2.077 2.186 1.00 94.31 103 GLU A O 1
ATOM 820 N N . CYS A 1 104 ? -5.362 -2.765 3.064 1.00 94.75 104 CYS A N 1
ATOM 821 C CA . CYS A 1 104 ? -5.446 -4.051 2.392 1.00 94.75 104 CYS A CA 1
ATOM 822 C C . CYS A 1 104 ? -6.813 -4.103 1.705 1.00 94.75 104 CYS A C 1
ATOM 824 O O . CYS A 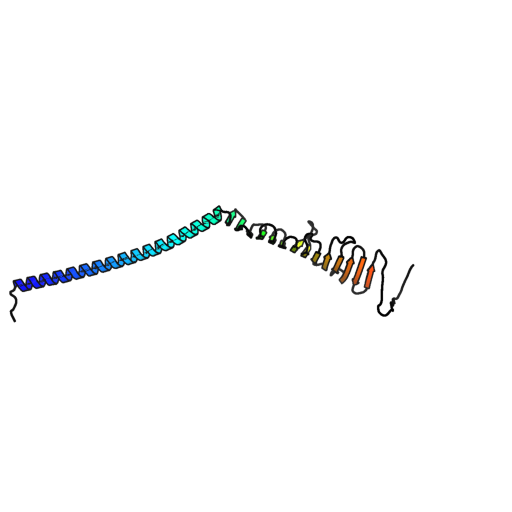1 104 ? -7.825 -4.157 2.398 1.00 94.75 104 CYS A O 1
ATOM 826 N N . ASP A 1 105 ? -6.837 -4.020 0.379 1.00 91.94 105 ASP A N 1
ATOM 827 C CA . ASP A 1 105 ? -8.029 -4.137 -0.461 1.00 91.94 105 ASP A CA 1
ATOM 828 C C . ASP A 1 105 ? -8.145 -5.588 -0.944 1.00 91.94 105 ASP A C 1
ATOM 830 O O . ASP A 1 105 ? -7.358 -6.066 -1.766 1.00 91.94 105 ASP A O 1
ATOM 834 N N . TYR A 1 106 ? -9.137 -6.293 -0.403 1.00 87.88 106 TYR A N 1
ATOM 835 C CA . TYR A 1 106 ? -9.393 -7.706 -0.673 1.00 87.88 106 TYR A CA 1
ATOM 836 C C . TYR A 1 106 ? -9.975 -7.944 -2.063 1.00 87.88 106 TYR A C 1
ATOM 838 O O . TYR A 1 106 ? -9.867 -9.045 -2.594 1.00 87.88 106 TYR A O 1
ATOM 846 N N . LYS A 1 107 ? -10.624 -6.937 -2.649 1.00 83.81 107 LYS A N 1
ATOM 847 C CA . LYS A 1 107 ? -11.248 -7.050 -3.966 1.00 83.81 107 LYS A CA 1
ATOM 848 C C . LYS A 1 107 ? -10.236 -6.816 -5.081 1.00 83.81 107 LYS A C 1
ATOM 850 O O . LYS A 1 107 ? -10.343 -7.440 -6.136 1.00 83.81 107 LYS A O 1
ATOM 855 N N . GLY A 1 108 ? -9.298 -5.900 -4.853 1.00 81.31 108 GLY A N 1
ATOM 856 C CA . GLY A 1 108 ? -8.198 -5.604 -5.768 1.00 81.31 108 GLY A CA 1
ATOM 857 C C . GLY A 1 108 ? -6.993 -6.539 -5.634 1.00 81.31 108 GLY A C 1
ATOM 858 O O . GLY A 1 108 ? -6.095 -6.459 -6.465 1.00 81.31 108 GLY A O 1
ATOM 859 N N . ASP A 1 109 ? -6.954 -7.406 -4.614 1.00 87.44 109 ASP A N 1
ATOM 860 C CA . ASP A 1 109 ? -5.747 -8.139 -4.199 1.00 87.44 109 ASP A CA 1
ATOM 861 C C . ASP A 1 109 ? -4.559 -7.180 -3.955 1.00 87.44 109 ASP A C 1
ATOM 863 O O . ASP A 1 109 ? -3.450 -7.409 -4.444 1.00 87.44 109 ASP A O 1
ATOM 867 N N . LEU A 1 110 ? -4.792 -6.070 -3.241 1.00 92.50 110 LEU A N 1
ATOM 868 C CA . LEU A 1 110 ? -3.822 -4.983 -3.073 1.00 92.50 110 LEU A CA 1
ATOM 869 C C . LEU A 1 110 ? -3.486 -4.717 -1.606 1.00 92.50 110 LEU A C 1
ATOM 871 O O . LEU A 1 110 ? -4.360 -4.608 -0.752 1.00 92.50 110 LEU A O 1
ATOM 875 N N . ILE A 1 111 ? -2.203 -4.504 -1.326 1.00 95.06 111 ILE A N 1
ATOM 876 C CA . ILE A 1 111 ? -1.710 -3.937 -0.070 1.00 95.06 111 ILE A CA 1
ATOM 877 C C . ILE A 1 111 ? -1.039 -2.607 -0.388 1.00 95.06 111 ILE A C 1
ATOM 879 O O . ILE A 1 111 ? -0.103 -2.556 -1.185 1.00 95.06 111 ILE A O 1
ATOM 883 N N . VAL A 1 112 ? -1.487 -1.535 0.258 1.00 92.88 112 VAL A N 1
ATOM 884 C CA . VAL A 1 112 ? -0.995 -0.172 0.058 1.00 92.88 112 VAL A CA 1
ATOM 885 C C . VAL A 1 112 ? -0.484 0.391 1.378 1.00 92.88 112 VAL A C 1
ATOM 887 O O . VAL A 1 112 ? -1.187 0.419 2.381 1.00 92.88 112 VAL A O 1
ATOM 890 N N . MET A 1 113 ? 0.739 0.905 1.376 1.00 93.88 113 MET A N 1
ATOM 891 C CA . MET A 1 113 ? 1.283 1.738 2.446 1.00 93.88 113 MET A CA 1
ATOM 892 C C . MET A 1 113 ? 1.524 3.128 1.892 1.00 93.88 113 MET A C 1
ATOM 894 O O . MET A 1 113 ? 2.279 3.276 0.939 1.00 93.88 113 MET A O 1
ATOM 898 N N . ARG A 1 114 ? 0.919 4.153 2.484 1.00 90.69 114 ARG A N 1
ATOM 899 C CA . ARG A 1 114 ? 1.026 5.537 2.023 1.00 90.69 114 ARG A CA 1
ATOM 900 C C . ARG A 1 114 ? 1.542 6.445 3.128 1.00 90.69 114 ARG A C 1
ATOM 902 O O . ARG A 1 114 ? 1.113 6.352 4.275 1.00 90.69 114 ARG A O 1
ATOM 909 N N . ASN A 1 115 ? 2.427 7.361 2.753 1.00 90.00 115 ASN A N 1
ATOM 910 C CA . ASN A 1 115 ? 2.833 8.505 3.556 1.00 90.00 115 ASN A CA 1
ATOM 911 C C . ASN A 1 115 ? 2.888 9.750 2.660 1.00 90.00 115 ASN A C 1
ATOM 913 O O . ASN A 1 115 ? 3.808 9.935 1.860 1.00 90.00 115 ASN A O 1
ATOM 917 N N . LYS A 1 116 ? 1.872 10.602 2.791 1.00 86.50 116 LYS A N 1
ATOM 918 C CA . LYS A 1 116 ? 1.592 11.762 1.945 1.00 86.50 116 LYS A CA 1
ATOM 919 C C . LYS A 1 116 ? 1.490 11.347 0.478 1.00 86.50 116 LYS A C 1
ATOM 921 O O . LYS A 1 116 ? 0.508 10.728 0.074 1.00 86.50 116 LYS A O 1
ATOM 926 N N . SER A 1 117 ? 2.502 11.653 -0.319 1.00 83.94 117 SER A N 1
ATOM 927 C CA . SER A 1 117 ? 2.552 11.296 -1.739 1.00 83.94 117 SER A CA 1
ATOM 928 C C . SER A 1 117 ? 3.477 10.119 -2.039 1.00 83.94 117 SER A C 1
ATOM 930 O O . SER A 1 117 ? 3.552 9.675 -3.177 1.00 83.94 117 SER A O 1
ATOM 932 N N . GLN A 1 118 ? 4.173 9.604 -1.028 1.00 88.94 118 GLN A N 1
ATOM 933 C CA . GLN A 1 118 ? 4.981 8.399 -1.150 1.00 88.94 118 GLN A CA 1
ATOM 934 C C . GLN A 1 118 ? 4.112 7.186 -0.862 1.00 88.94 118 GLN A C 1
ATOM 936 O O . GLN A 1 118 ? 3.279 7.227 0.051 1.00 88.94 118 GLN A O 1
ATOM 941 N N . TYR A 1 119 ? 4.314 6.109 -1.609 1.00 90.62 119 TYR A N 1
ATOM 942 C CA . TYR A 1 119 ? 3.549 4.897 -1.387 1.00 90.62 119 TYR A CA 1
ATOM 943 C C . TYR A 1 119 ? 4.286 3.632 -1.816 1.00 90.62 119 TYR A C 1
ATOM 945 O O . TYR A 1 119 ? 5.125 3.648 -2.712 1.00 90.62 119 TYR A O 1
ATOM 953 N N . VAL A 1 120 ? 3.949 2.529 -1.157 1.00 93.56 120 VAL A N 1
ATOM 954 C CA . VAL A 1 120 ? 4.315 1.168 -1.534 1.00 93.56 120 VAL A CA 1
ATOM 955 C C . VAL A 1 120 ? 3.027 0.431 -1.857 1.00 93.56 120 VAL A C 1
ATOM 957 O O . VAL A 1 120 ? 2.102 0.455 -1.049 1.00 93.56 120 VAL A O 1
ATOM 960 N N . VAL A 1 121 ? 2.966 -0.216 -3.014 1.00 92.56 121 VAL A N 1
ATOM 961 C CA . VAL A 1 121 ? 1.865 -1.096 -3.407 1.00 92.56 121 VAL A CA 1
ATOM 962 C C . VAL A 1 121 ? 2.407 -2.491 -3.662 1.00 92.56 121 VAL A C 1
ATOM 964 O O . VAL A 1 121 ? 3.441 -2.644 -4.308 1.00 92.56 121 VAL A O 1
ATOM 967 N N . ILE A 1 122 ? 1.699 -3.499 -3.172 1.00 94.56 122 ILE A N 1
ATOM 968 C CA . ILE A 1 122 ? 1.934 -4.911 -3.467 1.00 94.56 122 ILE A CA 1
ATOM 969 C C . ILE A 1 122 ? 0.618 -5.482 -3.984 1.00 94.56 122 ILE A C 1
ATOM 971 O O . ILE A 1 122 ? -0.398 -5.340 -3.309 1.00 94.56 122 ILE A O 1
ATOM 975 N N . GLY A 1 123 ? 0.634 -6.122 -5.150 1.00 92.44 123 GLY A N 1
ATOM 976 C CA . GLY A 1 123 ? -0.542 -6.778 -5.723 1.00 92.44 123 GLY A CA 1
ATOM 977 C C . GLY A 1 123 ? -0.714 -6.489 -7.207 1.00 92.44 123 GLY A C 1
ATOM 978 O O . GLY A 1 123 ? 0.264 -6.231 -7.906 1.00 92.44 123 GLY A O 1
ATOM 979 N N . LYS A 1 124 ? -1.951 -6.546 -7.701 1.00 87.88 124 LYS A N 1
ATOM 980 C CA . LYS A 1 124 ? -2.267 -6.367 -9.125 1.00 87.88 124 LYS A CA 1
ATOM 981 C C . LYS A 1 124 ? -2.474 -4.893 -9.475 1.00 87.88 124 LYS A C 1
ATOM 983 O O . LYS A 1 124 ? -3.465 -4.289 -9.077 1.00 87.88 124 LYS A O 1
ATOM 988 N N . LEU A 1 125 ? -1.553 -4.308 -10.243 1.00 81.00 125 LEU A N 1
ATOM 989 C CA . LEU A 1 125 ? -1.665 -2.927 -10.735 1.00 81.00 125 LEU A CA 1
ATOM 990 C C . LEU A 1 125 ? -1.810 -2.892 -12.259 1.00 81.00 125 LEU A C 1
ATOM 992 O O . LEU A 1 125 ? -1.149 -3.644 -12.973 1.00 81.00 125 LEU A O 1
ATOM 996 N N . GLY A 1 126 ? -2.638 -1.975 -12.761 1.00 72.25 126 GLY A N 1
ATOM 997 C CA . GLY A 1 126 ? -2.806 -1.710 -14.190 1.00 72.25 126 GLY A CA 1
ATOM 998 C C . GLY A 1 126 ? -4.229 -1.295 -14.554 1.00 72.25 126 GLY A C 1
ATOM 999 O O . GLY A 1 126 ? -5.105 -1.183 -13.699 1.00 72.25 126 GLY A O 1
ATOM 1000 N N . ASP A 1 127 ? -4.459 -1.073 -15.847 1.00 71.81 127 ASP A N 1
ATOM 1001 C CA . ASP A 1 127 ? -5.809 -0.904 -16.382 1.00 71.81 127 ASP A CA 1
ATOM 1002 C C . ASP A 1 127 ? -6.533 -2.254 -16.445 1.00 71.81 127 ASP A C 1
ATOM 1004 O O . ASP A 1 127 ? -5.911 -3.300 -16.656 1.00 71.81 127 ASP A O 1
ATOM 1008 N N . LYS A 1 128 ? -7.870 -2.228 -16.352 1.00 68.69 128 LYS A N 1
ATOM 1009 C CA . LYS A 1 128 ? -8.710 -3.432 -16.451 1.00 68.69 128 LYS A CA 1
ATOM 1010 C C . LYS A 1 128 ? -8.309 -4.304 -17.647 1.00 68.69 128 LYS A C 1
ATOM 1012 O O . LYS A 1 128 ? -8.370 -3.870 -18.797 1.00 68.69 128 LYS A O 1
ATOM 1017 N N . GLY A 1 129 ? -7.946 -5.556 -17.363 1.00 63.12 129 GLY A N 1
ATOM 1018 C CA . GLY A 1 129 ? -7.531 -6.548 -18.364 1.00 63.12 129 GLY A CA 1
ATOM 1019 C C . GLY A 1 129 ? -6.040 -6.533 -18.730 1.00 63.12 129 GLY A C 1
ATOM 1020 O O . GLY A 1 129 ? -5.622 -7.339 -19.560 1.00 63.12 129 GLY A O 1
ATOM 1021 N N . LYS A 1 130 ? -5.239 -5.650 -18.123 1.00 75.69 130 LYS A N 1
ATOM 1022 C CA . LYS A 1 130 ? -3.769 -5.593 -18.238 1.00 75.69 130 LYS A CA 1
ATOM 1023 C C . LYS A 1 130 ? -3.088 -5.476 -16.872 1.00 75.69 130 LYS A C 1
ATOM 1025 O O . LYS A 1 130 ? -1.991 -4.937 -16.773 1.00 75.69 130 LYS A O 1
ATOM 1030 N N . GLU A 1 131 ? -3.763 -5.940 -15.832 1.00 80.38 131 GLU A N 1
ATOM 1031 C CA . GLU A 1 131 ? -3.216 -5.967 -14.483 1.00 80.38 131 GLU A CA 1
ATOM 1032 C C . GLU A 1 131 ? -2.026 -6.930 -14.419 1.00 80.38 131 GLU A C 1
ATOM 1034 O O . GLU A 1 131 ? -2.085 -8.043 -14.947 1.00 80.38 131 GLU A O 1
ATOM 1039 N N . GLU A 1 132 ? -0.949 -6.492 -13.774 1.00 82.88 132 GLU A N 1
ATOM 1040 C CA . GLU A 1 132 ? 0.240 -7.303 -13.528 1.00 82.88 132 GLU A CA 1
ATOM 1041 C C . GLU A 1 132 ? 0.523 -7.356 -12.028 1.00 82.88 132 GLU A C 1
ATOM 1043 O O . GLU A 1 132 ? 0.373 -6.356 -11.319 1.00 82.88 132 GLU A O 1
ATOM 1048 N N . GLU A 1 133 ? 0.936 -8.529 -11.546 1.00 89.19 133 GLU A N 1
ATOM 1049 C CA . GLU A 1 133 ? 1.431 -8.675 -10.181 1.00 89.19 133 GLU A CA 1
ATOM 1050 C C . GLU A 1 133 ? 2.718 -7.869 -10.029 1.00 89.19 133 GLU A C 1
ATOM 1052 O O . GLU A 1 133 ? 3.672 -8.002 -10.803 1.00 89.19 133 GLU A O 1
ATOM 1057 N N . THR A 1 134 ? 2.729 -6.979 -9.042 1.00 90.88 134 THR A N 1
ATOM 1058 C CA . THR A 1 134 ? 3.825 -6.046 -8.870 1.00 90.88 134 THR A CA 1
ATOM 1059 C C . THR A 1 134 ? 4.064 -5.672 -7.416 1.00 90.88 134 THR A C 1
ATOM 1061 O O . THR A 1 134 ? 3.160 -5.651 -6.578 1.00 90.88 134 THR A O 1
ATOM 1064 N N . VAL A 1 135 ? 5.317 -5.325 -7.138 1.00 94.50 135 VAL A N 1
ATOM 1065 C CA . VAL A 1 135 ? 5.696 -4.505 -5.992 1.00 94.50 135 VAL A CA 1
ATOM 1066 C C . VAL A 1 135 ? 6.157 -3.164 -6.540 1.00 94.50 135 VAL A C 1
ATOM 1068 O O . VAL A 1 135 ? 7.145 -3.108 -7.270 1.00 94.50 135 VAL A O 1
ATOM 1071 N N . ASN A 1 136 ? 5.457 -2.089 -6.194 1.00 92.12 136 ASN A N 1
ATOM 1072 C CA . ASN A 1 136 ? 5.783 -0.741 -6.637 1.00 92.12 136 ASN A CA 1
ATOM 1073 C C . ASN A 1 136 ? 6.077 0.162 -5.438 1.00 92.12 136 ASN A C 1
ATOM 1075 O O . ASN A 1 136 ? 5.279 0.238 -4.509 1.00 92.12 136 ASN A O 1
ATOM 1079 N N . ILE A 1 137 ? 7.209 0.854 -5.462 1.00 93.00 137 ILE A N 1
ATOM 1080 C CA . ILE A 1 137 ? 7.605 1.851 -4.472 1.00 93.00 137 ILE A CA 1
ATOM 1081 C C . ILE A 1 137 ? 7.731 3.181 -5.200 1.00 93.00 137 ILE A C 1
ATOM 1083 O O . ILE A 1 137 ? 8.643 3.357 -6.003 1.00 93.00 137 ILE A O 1
ATOM 1087 N N . ASN A 1 138 ? 6.855 4.126 -4.874 1.00 89.38 138 ASN A N 1
ATOM 1088 C CA . ASN A 1 138 ? 6.853 5.460 -5.453 1.00 89.38 138 ASN A CA 1
ATOM 1089 C C . ASN A 1 138 ? 7.210 6.523 -4.418 1.00 89.38 138 ASN A C 1
ATOM 1091 O O . ASN A 1 138 ? 6.721 6.536 -3.284 1.00 89.38 138 ASN A O 1
ATOM 1095 N N . GLY A 1 139 ? 8.083 7.437 -4.828 1.00 83.69 139 GLY A N 1
ATOM 1096 C CA . GLY A 1 139 ? 8.599 8.528 -4.024 1.00 83.69 139 GLY A CA 1
ATOM 1097 C C . GLY A 1 139 ? 8.332 9.890 -4.659 1.00 83.69 139 GLY A C 1
ATOM 1098 O O . GLY A 1 139 ? 8.560 10.089 -5.848 1.00 83.69 139 GLY A O 1
ATOM 1099 N N . GLY A 1 140 ? 7.945 10.862 -3.830 1.00 71.44 140 GLY A N 1
ATOM 1100 C CA . GLY A 1 140 ? 7.769 12.265 -4.226 1.00 71.44 140 GLY A CA 1
ATOM 1101 C C . GLY A 1 140 ? 6.312 12.716 -4.209 1.00 71.44 140 GLY A C 1
ATOM 1102 O O . GLY A 1 140 ? 5.409 11.892 -4.163 1.00 71.44 140 GLY A O 1
ATOM 1103 N N . SER A 1 141 ? 6.086 14.035 -4.213 1.00 64.88 141 SER A N 1
ATOM 1104 C CA . SER A 1 141 ? 4.747 14.655 -4.257 1.00 64.88 141 SER A CA 1
ATOM 1105 C C . SER A 1 141 ? 3.937 14.283 -5.502 1.00 64.88 141 SER A C 1
ATOM 1107 O O . SER A 1 141 ? 2.713 14.362 -5.492 1.00 64.88 141 SER A O 1
ATOM 1109 N N . ASP A 1 142 ? 4.648 13.889 -6.549 1.00 67.88 142 ASP A N 1
ATOM 1110 C CA . ASP A 1 142 ? 4.211 13.716 -7.927 1.00 67.88 142 ASP A CA 1
ATOM 1111 C C . ASP A 1 142 ? 4.310 12.265 -8.419 1.00 67.88 142 ASP A C 1
ATOM 1113 O O . ASP A 1 142 ? 3.983 11.999 -9.568 1.00 67.88 142 ASP A O 1
ATOM 1117 N N . GLY A 1 143 ? 4.754 11.328 -7.570 1.00 64.06 143 GLY A N 1
ATOM 1118 C CA . GLY A 1 143 ? 4.901 9.917 -7.940 1.00 64.06 143 GLY A CA 1
ATOM 1119 C C . GLY A 1 143 ? 5.993 9.647 -8.978 1.00 64.06 143 GLY A C 1
ATOM 1120 O O . GLY A 1 143 ? 6.061 8.541 -9.495 1.00 64.06 143 GLY A O 1
ATOM 1121 N N . LYS A 1 144 ? 6.855 10.628 -9.272 1.00 79.88 144 LYS A N 1
ATOM 1122 C CA . LYS A 1 144 ? 7.789 10.531 -10.396 1.00 79.88 144 LYS A CA 1
ATOM 1123 C C . LYS A 1 144 ? 8.934 9.568 -10.148 1.00 79.88 144 LYS A C 1
ATOM 1125 O O . LYS A 1 144 ? 9.448 9.005 -11.099 1.00 79.88 144 LYS A O 1
ATOM 1130 N N . LYS A 1 145 ? 9.381 9.376 -8.904 1.00 89.06 145 LYS A N 1
ATOM 1131 C CA . LYS A 1 145 ? 10.463 8.423 -8.606 1.00 89.06 145 LYS A CA 1
ATOM 1132 C C . LYS A 1 145 ? 9.857 7.069 -8.306 1.00 89.06 145 LYS A C 1
ATOM 1134 O O . LYS A 1 145 ? 9.036 6.990 -7.397 1.00 89.06 145 LYS A O 1
ATOM 1139 N N . PHE A 1 146 ? 10.322 6.025 -8.973 1.00 90.88 146 PHE A N 1
ATOM 1140 C CA . PHE A 1 146 ? 9.748 4.695 -8.826 1.00 90.88 146 PHE A CA 1
ATOM 1141 C C . PHE A 1 146 ? 10.813 3.604 -8.703 1.00 90.88 146 PHE A C 1
ATOM 1143 O O . PHE A 1 146 ? 11.927 3.719 -9.220 1.00 90.88 146 PHE A O 1
ATOM 1150 N N . LEU A 1 147 ? 10.434 2.522 -8.030 1.00 93.75 147 LEU A N 1
ATOM 1151 C CA . LEU A 1 147 ? 11.043 1.200 -8.101 1.00 93.75 147 LEU A CA 1
ATOM 1152 C C . LEU A 1 147 ? 9.904 0.195 -8.260 1.00 93.75 147 LEU A C 1
ATOM 1154 O O . LEU A 1 147 ? 9.075 0.043 -7.369 1.00 93.75 147 LEU A O 1
ATOM 1158 N N . THR A 1 148 ? 9.883 -0.503 -9.383 1.00 92.31 148 THR A N 1
ATOM 1159 C CA . THR A 1 148 ? 8.834 -1.446 -9.751 1.00 92.31 148 THR A CA 1
ATOM 1160 C C . THR A 1 148 ? 9.446 -2.816 -9.998 1.00 92.31 148 THR A C 1
ATOM 1162 O O . THR A 1 148 ? 10.404 -2.959 -10.758 1.00 92.31 148 THR A O 1
ATOM 1165 N N . LEU A 1 149 ? 8.889 -3.831 -9.350 1.00 94.25 149 LEU A N 1
ATOM 1166 C CA . LEU A 1 149 ? 9.197 -5.236 -9.570 1.00 94.25 149 LEU A CA 1
ATOM 1167 C C . LEU A 1 149 ? 7.960 -5.884 -10.186 1.00 94.25 149 LEU A C 1
ATOM 1169 O O . LEU A 1 149 ? 6.855 -5.709 -9.676 1.00 94.25 149 LEU A O 1
ATOM 1173 N N . GLN A 1 150 ? 8.153 -6.612 -11.276 1.00 91.69 150 GLN A N 1
ATOM 1174 C CA . GLN A 1 150 ? 7.130 -7.337 -12.029 1.00 91.69 150 GLN A CA 1
ATOM 1175 C C . GLN A 1 150 ? 7.703 -8.691 -12.456 1.00 91.69 150 GLN A C 1
ATOM 1177 O O . GLN A 1 150 ? 8.922 -8.859 -12.551 1.00 91.69 150 GLN A O 1
ATOM 1182 N N . ASP A 1 151 ? 6.841 -9.622 -12.853 1.00 88.38 151 ASP A N 1
ATOM 1183 C CA . ASP A 1 151 ? 7.261 -10.914 -13.423 1.00 88.38 151 ASP A CA 1
ATOM 1184 C C . ASP A 1 151 ? 8.216 -10.768 -14.616 1.00 88.38 151 ASP A C 1
ATOM 1186 O O . ASP A 1 151 ? 9.067 -11.618 -14.886 1.00 88.38 151 ASP A O 1
ATOM 1190 N N . LYS A 1 152 ? 8.077 -9.669 -15.362 1.00 88.81 152 LYS A N 1
ATOM 1191 C CA . LYS A 1 152 ? 8.877 -9.388 -16.557 1.00 88.81 152 LYS A CA 1
ATOM 1192 C C . LYS A 1 152 ? 10.213 -8.729 -16.246 1.00 88.81 152 LYS A C 1
ATOM 1194 O O . LYS A 1 152 ? 11.044 -8.647 -17.159 1.00 88.81 152 LYS A O 1
ATOM 1199 N N . GLY A 1 153 ? 10.435 -8.248 -15.024 1.00 93.25 153 GLY A N 1
ATOM 1200 C CA . GLY A 1 153 ? 11.620 -7.463 -14.724 1.00 93.25 153 GLY A CA 1
ATOM 1201 C C . GLY A 1 153 ? 11.554 -6.569 -13.498 1.00 93.25 153 GLY A C 1
ATOM 1202 O O . GLY A 1 153 ? 10.572 -6.502 -12.770 1.00 93.25 153 GLY A O 1
ATOM 1203 N N . ILE A 1 154 ? 12.649 -5.845 -13.306 1.00 95.31 154 ILE A N 1
ATOM 1204 C CA . ILE A 1 154 ? 12.791 -4.810 -12.285 1.00 95.31 154 ILE A CA 1
ATOM 1205 C C . ILE A 1 154 ? 13.109 -3.514 -13.011 1.00 95.31 154 ILE A C 1
ATOM 1207 O O . ILE A 1 154 ? 13.942 -3.512 -13.916 1.00 95.31 154 ILE A O 1
ATOM 1211 N N . ALA A 1 155 ? 12.489 -2.417 -12.608 1.00 92.81 155 ALA A N 1
ATOM 1212 C CA . ALA A 1 155 ? 12.823 -1.094 -13.098 1.00 92.81 155 ALA A CA 1
ATOM 1213 C C . ALA A 1 155 ? 12.894 -0.099 -11.943 1.00 92.81 155 ALA A C 1
ATOM 1215 O O . ALA A 1 155 ? 12.094 -0.157 -11.018 1.00 92.81 155 ALA A O 1
ATOM 1216 N N . LEU A 1 156 ? 13.833 0.835 -12.016 1.00 94.75 156 LEU A N 1
ATOM 1217 C CA . LEU A 1 156 ? 13.864 2.022 -11.177 1.00 94.75 156 LEU A CA 1
ATOM 1218 C C . LEU A 1 156 ? 14.097 3.245 -12.044 1.00 94.75 156 LEU A C 1
ATOM 1220 O O . LEU A 1 156 ? 14.837 3.186 -13.028 1.00 94.75 156 LEU A O 1
ATOM 1224 N N . GLY A 1 157 ? 13.483 4.358 -11.684 1.00 91.88 157 GLY A N 1
ATOM 1225 C CA . GLY A 1 157 ? 13.576 5.535 -12.521 1.00 91.88 157 GLY A CA 1
ATOM 1226 C C . GLY A 1 157 ? 12.918 6.769 -11.949 1.00 91.88 157 GLY A C 1
ATOM 1227 O O . GLY A 1 157 ? 12.464 6.800 -10.803 1.00 91.88 157 GLY A O 1
ATOM 1228 N N . VAL A 1 158 ? 12.928 7.799 -12.783 1.00 89.00 158 VAL A N 1
ATOM 1229 C CA . VAL A 1 158 ? 12.255 9.069 -12.572 1.00 89.00 158 VAL A CA 1
ATOM 1230 C C . VAL A 1 158 ? 11.470 9.404 -13.838 1.00 89.00 158 VAL A C 1
ATOM 1232 O O . VAL A 1 158 ? 12.071 9.573 -14.901 1.00 89.00 158 VAL A O 1
ATOM 1235 N N . GLU A 1 159 ? 10.150 9.483 -13.723 1.00 79.12 159 GLU A N 1
ATOM 1236 C CA . GLU A 1 159 ? 9.248 9.954 -14.773 1.00 79.12 159 GLU A CA 1
ATOM 1237 C C . GLU A 1 159 ? 9.307 11.483 -14.915 1.00 79.12 159 GLU A C 1
ATOM 1239 O O . GLU A 1 159 ? 9.597 12.207 -13.957 1.00 79.12 159 GLU A O 1
ATOM 1244 N N . ASP A 1 160 ? 8.989 11.976 -16.113 1.00 67.06 160 ASP A N 1
ATOM 1245 C CA . ASP A 1 160 ? 8.693 13.386 -16.395 1.00 67.06 160 ASP A CA 1
ATOM 1246 C C . ASP A 1 160 ? 9.859 14.353 -16.092 1.00 67.06 160 ASP A C 1
ATOM 1248 O O . ASP A 1 160 ? 9.708 15.438 -15.515 1.00 67.06 160 ASP A O 1
ATOM 1252 N N . ILE A 1 161 ? 11.064 13.951 -16.505 1.00 64.25 161 ILE A N 1
ATOM 1253 C CA . ILE A 1 161 ? 12.178 14.879 -16.724 1.00 64.25 161 ILE A CA 1
ATOM 1254 C C . ILE A 1 161 ? 11.895 15.618 -18.041 1.00 64.25 161 ILE A C 1
ATOM 1256 O O . ILE A 1 161 ? 11.359 15.030 -18.977 1.00 64.25 161 ILE A O 1
ATOM 1260 N N . LYS A 1 162 ? 12.274 16.901 -18.147 1.00 65.12 162 LYS A N 1
ATOM 1261 C CA . LYS A 1 162 ? 12.084 17.724 -19.365 1.00 65.12 162 LYS A CA 1
ATOM 1262 C C . LYS A 1 162 ? 12.552 17.044 -20.664 1.00 65.12 162 LYS A C 1
ATOM 1264 O O . LYS A 1 162 ? 12.025 17.356 -21.725 1.00 65.12 162 LYS A O 1
ATOM 1269 N N . ASP A 1 163 ? 13.496 16.111 -20.556 1.00 64.50 163 ASP A N 1
ATOM 1270 C CA . ASP A 1 163 ? 14.130 15.390 -21.661 1.00 64.50 163 ASP A CA 1
ATOM 1271 C C . ASP A 1 163 ? 13.644 13.924 -21.803 1.00 64.50 163 ASP A C 1
ATOM 1273 O O . ASP A 1 163 ? 14.200 13.143 -22.581 1.00 64.50 163 ASP A O 1
ATOM 1277 N N . GLY A 1 164 ? 12.567 13.558 -21.096 1.00 74.06 164 GLY A N 1
ATOM 1278 C CA . GLY A 1 164 ? 11.969 12.221 -21.049 1.00 74.06 164 GLY A CA 1
ATOM 1279 C C . GLY A 1 164 ? 12.431 11.386 -19.852 1.00 74.06 164 GLY A C 1
ATOM 1280 O O . GLY A 1 164 ? 13.383 11.731 -19.161 1.00 74.06 164 GLY A O 1
ATOM 1281 N N . ASP A 1 165 ? 11.748 10.275 -19.593 1.00 82.81 165 ASP A N 1
ATOM 1282 C CA . ASP A 1 165 ? 11.975 9.473 -18.386 1.00 82.81 165 ASP A CA 1
ATOM 1283 C C . ASP A 1 165 ? 13.412 8.940 -18.305 1.00 82.81 165 ASP A C 1
ATOM 1285 O O . ASP A 1 165 ? 13.984 8.495 -19.308 1.00 82.81 165 ASP A O 1
ATOM 1289 N N . LEU A 1 166 ? 13.987 8.962 -17.101 1.00 89.44 166 LEU A N 1
ATOM 1290 C CA . LEU A 1 166 ? 15.244 8.283 -16.790 1.00 89.44 166 LEU A CA 1
ATOM 1291 C C . LEU A 1 166 ? 14.920 6.954 -16.120 1.00 89.44 166 LEU A C 1
ATOM 1293 O O . LEU A 1 166 ? 14.335 6.933 -15.041 1.00 89.44 166 LEU A O 1
ATOM 1297 N N . GLN A 1 167 ? 15.350 5.848 -16.714 1.00 92.56 167 GLN A N 1
ATOM 1298 C CA . GLN A 1 167 ? 15.051 4.513 -16.212 1.00 92.56 167 GLN A CA 1
ATOM 1299 C C . GLN A 1 167 ? 16.277 3.609 -16.295 1.00 92.56 167 GLN A C 1
ATOM 1301 O O . GLN A 1 167 ? 17.000 3.595 -17.288 1.00 92.56 167 GLN A O 1
ATOM 1306 N N . PHE A 1 168 ? 16.481 2.799 -15.268 1.00 95.56 168 PHE A N 1
ATOM 1307 C CA . PHE A 1 168 ? 17.339 1.625 -15.301 1.00 95.56 168 PHE A CA 1
ATOM 1308 C C . PHE A 1 168 ? 16.479 0.395 -15.041 1.00 95.56 168 PHE A C 1
ATOM 1310 O O . PHE A 1 168 ? 15.599 0.423 -14.180 1.00 95.56 168 PHE A O 1
ATOM 1317 N N . GLY A 1 169 ? 16.739 -0.703 -15.742 1.00 96.12 169 GLY A N 1
ATOM 1318 C CA . GLY A 1 169 ? 15.982 -1.919 -15.511 1.00 96.12 169 GLY A CA 1
ATOM 1319 C C . GLY A 1 169 ? 16.648 -3.196 -15.984 1.00 96.12 169 GLY A C 1
ATOM 1320 O O . GLY A 1 169 ? 17.622 -3.208 -16.736 1.00 96.12 169 GLY A O 1
ATOM 1321 N N . ILE A 1 170 ? 16.078 -4.297 -15.518 1.00 96.00 170 ILE A N 1
ATOM 1322 C CA . ILE A 1 170 ? 16.391 -5.662 -15.908 1.00 96.00 170 ILE A CA 1
ATOM 1323 C C . ILE A 1 170 ? 15.114 -6.227 -16.508 1.00 96.00 170 ILE A C 1
ATOM 1325 O O . ILE A 1 170 ? 14.102 -6.313 -15.821 1.00 96.00 170 ILE A O 1
ATOM 1329 N N . SER A 1 171 ? 15.155 -6.639 -17.769 1.00 93.44 171 SER A N 1
ATOM 1330 C CA . SER A 1 171 ? 14.083 -7.422 -18.374 1.00 93.44 171 SER A CA 1
ATOM 1331 C C . SER A 1 171 ? 14.435 -8.901 -18.298 1.00 93.44 171 SER A C 1
ATOM 1333 O O . SER A 1 171 ? 15.380 -9.360 -18.943 1.00 93.44 171 SER A O 1
ATOM 1335 N N . LEU A 1 172 ? 13.643 -9.655 -17.541 1.00 91.19 172 LEU A N 1
ATOM 1336 C CA . LEU A 1 172 ? 13.746 -11.111 -17.459 1.00 91.19 172 LEU A CA 1
ATOM 1337 C C . LEU A 1 172 ? 13.297 -11.770 -18.767 1.00 91.19 172 LEU A C 1
ATOM 1339 O O . LEU A 1 172 ? 13.867 -12.777 -19.174 1.00 91.19 172 LEU A O 1
ATOM 1343 N N . LYS A 1 173 ? 12.341 -11.156 -19.482 1.00 88.56 173 LYS A N 1
ATOM 1344 C CA . LYS A 1 173 ? 11.837 -11.666 -20.766 1.00 88.56 173 LYS A CA 1
ATOM 1345 C C . LYS A 1 173 ? 12.915 -11.704 -21.853 1.00 88.56 173 LYS A C 1
ATOM 1347 O O . LYS A 1 173 ? 12.991 -12.676 -22.598 1.00 88.56 173 LYS A O 1
ATOM 1352 N N . SER A 1 174 ? 13.718 -10.647 -21.976 1.00 89.06 174 SER A N 1
ATOM 1353 C CA . SER A 1 174 ? 14.815 -10.580 -22.954 1.00 89.06 174 SER A CA 1
ATOM 1354 C C . SER A 1 174 ? 16.185 -10.928 -22.370 1.00 89.06 174 SER A C 1
ATOM 1356 O O . SER A 1 174 ? 17.163 -10.933 -23.117 1.00 89.06 174 SER A O 1
ATOM 1358 N N . GLY A 1 175 ? 16.276 -11.194 -21.062 1.00 91.75 175 GLY A N 1
ATOM 1359 C CA . GLY A 1 175 ? 17.546 -11.414 -20.368 1.00 91.75 175 GLY A CA 1
ATOM 1360 C C . GLY A 1 175 ? 18.502 -10.230 -20.527 1.00 91.75 175 GLY A C 1
ATOM 1361 O O . GLY A 1 175 ? 19.685 -10.427 -20.806 1.00 91.75 175 GLY A O 1
ATOM 1362 N N . SER A 1 176 ? 17.978 -9.004 -20.445 1.00 94.38 176 SER A N 1
ATOM 1363 C CA . SER A 1 176 ? 18.738 -7.787 -20.740 1.00 94.38 176 SER A CA 1
ATOM 1364 C C . SER A 1 176 ? 18.707 -6.780 -19.603 1.00 94.38 176 SER A C 1
ATOM 1366 O O . SER A 1 176 ? 17.658 -6.547 -19.009 1.00 94.38 176 SER A O 1
ATOM 1368 N N . ILE A 1 177 ? 19.834 -6.116 -19.380 1.00 96.94 177 ILE A N 1
ATOM 1369 C CA . ILE A 1 177 ? 19.959 -4.950 -18.503 1.00 96.94 177 ILE A CA 1
ATOM 1370 C C . ILE A 1 177 ? 19.939 -3.712 -19.393 1.00 96.94 177 ILE A C 1
ATOM 1372 O O . ILE A 1 177 ? 20.577 -3.709 -20.445 1.00 96.94 177 ILE A O 1
ATOM 1376 N N . PHE A 1 178 ? 19.217 -2.667 -19.009 1.00 95.31 178 PHE A N 1
ATOM 1377 C CA . PHE A 1 178 ? 19.128 -1.448 -19.798 1.00 95.31 178 PHE A CA 1
ATOM 1378 C C . PHE A 1 178 ? 19.135 -0.188 -18.940 1.00 95.31 178 PHE A C 1
ATOM 1380 O O . PHE A 1 178 ? 18.733 -0.189 -17.780 1.00 95.31 178 PHE A O 1
ATOM 1387 N N . MET A 1 179 ? 19.573 0.896 -19.565 1.00 95.25 179 MET A N 1
ATOM 1388 C CA . MET A 1 179 ? 19.432 2.263 -19.105 1.00 95.25 179 MET A CA 1
ATOM 1389 C C . MET A 1 179 ? 18.817 3.078 -20.239 1.00 95.25 179 MET A C 1
ATOM 1391 O O . MET A 1 179 ? 19.264 2.994 -21.385 1.00 95.25 179 MET A O 1
ATOM 1395 N N . MET A 1 180 ? 17.792 3.853 -19.921 1.00 92.12 180 MET A N 1
ATOM 1396 C CA . MET A 1 180 ? 17.076 4.717 -20.844 1.00 92.12 180 MET A CA 1
ATOM 1397 C C . MET A 1 180 ? 17.018 6.137 -20.305 1.00 92.12 180 MET A C 1
ATOM 1399 O O . MET A 1 180 ? 16.837 6.339 -19.108 1.00 92.12 180 MET A O 1
ATOM 1403 N N . HIS A 1 181 ? 17.151 7.105 -21.205 1.00 90.31 181 HIS A N 1
ATOM 1404 C CA . HIS A 1 181 ? 16.852 8.507 -20.936 1.00 90.31 181 HIS A CA 1
ATOM 1405 C C . HIS A 1 181 ? 16.135 9.084 -22.158 1.00 90.31 181 HIS A C 1
ATOM 1407 O O . HIS A 1 181 ? 16.737 9.221 -23.233 1.00 90.31 181 HIS A O 1
ATOM 1413 N N . GLY A 1 182 ? 14.831 9.324 -22.020 1.00 86.81 182 GLY A N 1
ATOM 1414 C CA . GLY A 1 182 ? 13.960 9.669 -23.139 1.00 86.81 182 GLY A CA 1
ATOM 1415 C C . GLY A 1 182 ? 14.017 8.605 -24.240 1.00 86.81 182 GLY A C 1
ATOM 1416 O O . GLY A 1 182 ? 13.650 7.449 -24.037 1.00 86.81 182 GLY A O 1
ATOM 1417 N N . LYS A 1 183 ? 14.502 8.981 -25.428 1.00 87.69 183 LYS A N 1
ATOM 1418 C CA . LYS A 1 183 ? 14.629 8.071 -26.586 1.00 87.69 183 LYS A CA 1
ATOM 1419 C C . LYS A 1 183 ? 16.014 7.425 -26.721 1.00 87.69 183 LYS A C 1
ATOM 1421 O O . LYS A 1 183 ? 16.240 6.664 -27.665 1.00 87.69 183 LYS A O 1
ATOM 1426 N N . ASN A 1 184 ? 16.934 7.719 -25.803 1.00 91.06 184 ASN A N 1
ATOM 1427 C CA . ASN A 1 184 ? 18.270 7.135 -25.776 1.00 91.06 184 ASN A CA 1
ATOM 1428 C C . ASN A 1 184 ? 18.260 5.848 -24.939 1.00 91.06 184 ASN A C 1
ATOM 1430 O O . ASN A 1 184 ? 17.617 5.791 -23.893 1.00 91.06 184 ASN A O 1
ATOM 1434 N N . LEU A 1 185 ? 18.984 4.824 -25.392 1.00 93.56 185 LEU A N 1
ATOM 1435 C CA . LEU A 1 185 ? 19.038 3.496 -24.783 1.00 93.56 185 LEU A CA 1
ATOM 1436 C C . LEU A 1 185 ? 20.470 2.961 -24.807 1.00 93.56 185 LEU A C 1
ATOM 1438 O O . LEU A 1 185 ? 21.086 2.866 -25.870 1.00 93.56 185 LEU A O 1
ATOM 1442 N N . ILE A 1 186 ? 20.939 2.491 -23.656 1.00 95.25 186 ILE A N 1
ATOM 1443 C CA . ILE A 1 186 ? 22.086 1.590 -23.541 1.00 95.25 186 ILE A CA 1
ATOM 1444 C C . ILE A 1 186 ? 21.562 0.274 -22.974 1.00 95.25 186 ILE A C 1
ATOM 1446 O O . ILE A 1 186 ? 20.965 0.253 -21.905 1.00 95.25 186 ILE A O 1
ATOM 1450 N N . GLY A 1 187 ? 21.758 -0.825 -23.693 1.00 95.12 187 GLY A N 1
ATOM 1451 C CA . GLY A 1 187 ? 21.274 -2.144 -23.301 1.00 95.12 187 GLY A CA 1
ATOM 1452 C C . GLY A 1 187 ? 22.348 -3.209 -23.448 1.00 95.12 187 GLY A C 1
ATOM 1453 O O . GLY A 1 187 ? 23.051 -3.252 -24.454 1.00 95.12 187 GLY A O 1
ATOM 1454 N N . LEU A 1 188 ? 22.444 -4.092 -22.464 1.00 96.12 188 LEU A N 1
ATOM 1455 C CA . LEU A 1 188 ? 23.264 -5.291 -22.489 1.00 96.12 188 LEU A CA 1
ATOM 1456 C C . LEU A 1 188 ? 22.330 -6.495 -22.532 1.00 96.12 188 LEU A C 1
ATOM 1458 O O . LEU A 1 188 ? 21.457 -6.630 -21.679 1.00 96.12 188 LEU A O 1
ATOM 1462 N N . ASN A 1 189 ? 22.517 -7.379 -23.502 1.00 92.44 189 ASN A N 1
ATOM 1463 C CA . ASN A 1 189 ? 21.967 -8.729 -23.468 1.00 92.44 189 ASN A CA 1
ATOM 1464 C C . ASN A 1 189 ? 23.121 -9.740 -23.558 1.00 92.44 189 ASN A C 1
ATO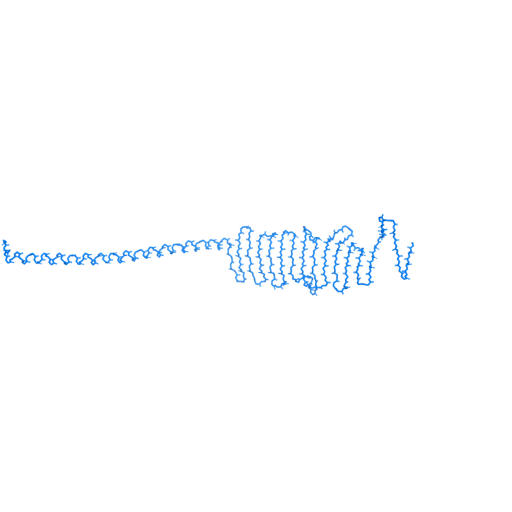M 1466 O O . ASN A 1 189 ? 24.279 -9.351 -23.716 1.00 92.44 189 ASN A O 1
ATOM 1470 N N . LYS A 1 190 ? 22.806 -11.036 -23.475 1.00 87.69 190 LYS A N 1
ATOM 1471 C CA . LYS A 1 190 ? 23.799 -12.122 -23.487 1.00 87.69 190 LYS A CA 1
ATOM 1472 C C . LYS A 1 190 ? 24.839 -12.020 -24.617 1.00 87.69 190 LYS A C 1
ATOM 1474 O O . LYS A 1 190 ? 26.003 -12.324 -24.385 1.00 87.69 190 LYS A O 1
ATOM 1479 N N . ASP A 1 191 ? 24.427 -11.585 -25.806 1.00 88.25 191 ASP A N 1
ATOM 1480 C CA . ASP A 1 191 ? 25.236 -11.682 -27.029 1.00 88.25 191 ASP A CA 1
ATOM 1481 C C . ASP A 1 191 ? 25.619 -10.313 -27.624 1.00 88.25 191 ASP A C 1
ATOM 1483 O O . ASP A 1 191 ? 26.347 -10.237 -28.616 1.00 88.25 191 ASP A O 1
ATOM 1487 N N . LYS A 1 192 ? 25.096 -9.213 -27.073 1.00 89.06 192 LYS A N 1
ATOM 1488 C CA . LYS A 1 192 ? 25.149 -7.888 -27.694 1.00 89.06 192 LYS A CA 1
ATOM 1489 C C . LYS A 1 192 ? 25.027 -6.759 -26.672 1.00 89.06 192 LYS A C 1
ATOM 1491 O O . LYS A 1 192 ? 24.130 -6.731 -25.832 1.00 89.06 192 LYS A O 1
ATOM 1496 N N . ILE A 1 193 ? 25.848 -5.733 -26.880 1.00 92.38 193 ILE A N 1
ATOM 1497 C CA . ILE A 1 193 ? 25.632 -4.390 -26.336 1.00 92.38 193 ILE A CA 1
ATOM 1498 C C . ILE A 1 193 ? 24.958 -3.537 -27.419 1.00 92.38 193 ILE A C 1
ATOM 1500 O O . ILE A 1 193 ? 25.376 -3.527 -28.578 1.00 92.38 193 ILE A O 1
ATOM 1504 N N . THR A 1 194 ? 23.877 -2.853 -27.061 1.00 92.06 194 THR A N 1
ATOM 1505 C CA . THR A 1 194 ? 23.134 -1.938 -27.932 1.00 92.06 194 THR A CA 1
ATOM 1506 C C . THR A 1 194 ? 23.233 -0.532 -27.366 1.00 92.06 194 THR A C 1
ATOM 1508 O O . THR A 1 194 ? 22.824 -0.307 -26.234 1.00 92.06 194 THR A O 1
ATOM 1511 N N . ILE A 1 195 ? 23.718 0.412 -28.169 1.00 93.31 195 ILE A N 1
ATOM 1512 C CA . ILE A 1 195 ? 23.654 1.847 -27.881 1.00 93.31 195 ILE A CA 1
ATOM 1513 C C . ILE A 1 195 ? 22.791 2.472 -28.980 1.00 93.31 195 ILE A C 1
ATOM 1515 O O . ILE A 1 195 ? 23.056 2.267 -30.165 1.00 93.31 195 ILE A O 1
ATOM 1519 N N . ARG A 1 196 ? 21.721 3.168 -28.596 1.00 91.19 196 ARG A N 1
ATOM 1520 C CA . ARG A 1 196 ? 20.869 3.965 -29.487 1.00 91.19 196 ARG A CA 1
ATOM 1521 C C . ARG A 1 196 ? 20.767 5.362 -28.902 1.00 91.19 196 ARG A C 1
ATOM 1523 O O . ARG A 1 196 ? 20.381 5.501 -27.746 1.00 91.19 196 ARG A O 1
ATOM 1530 N N . ALA A 1 197 ? 21.072 6.371 -29.702 1.00 90.56 197 ALA A N 1
ATOM 1531 C CA . ALA A 1 197 ? 20.911 7.764 -29.326 1.00 90.56 197 ALA A CA 1
ATOM 1532 C C . ALA A 1 197 ? 20.199 8.519 -30.451 1.00 90.56 197 ALA A C 1
ATOM 1534 O O . ALA A 1 197 ? 20.349 8.165 -31.621 1.00 90.56 197 ALA A O 1
ATOM 1535 N N . GLN A 1 198 ? 19.400 9.523 -30.095 1.00 86.94 198 GLN A N 1
ATOM 1536 C CA . GLN A 1 198 ? 18.833 10.459 -31.069 1.00 86.94 198 GLN A CA 1
ATOM 1537 C C . GLN A 1 198 ? 19.766 11.626 -31.400 1.00 86.94 198 GLN A C 1
ATOM 1539 O O . GLN A 1 198 ? 19.573 12.266 -32.428 1.00 86.94 198 GLN A O 1
ATOM 1544 N N . GLY A 1 199 ? 20.738 11.906 -30.533 1.00 84.88 199 GLY A N 1
ATOM 1545 C CA . GLY A 1 199 ? 21.786 12.893 -30.764 1.00 84.88 199 GLY A CA 1
ATOM 1546 C C . GLY A 1 199 ? 23.163 12.243 -30.815 1.00 84.88 199 GLY A C 1
ATOM 1547 O O . GLY A 1 199 ? 23.288 11.028 -30.988 1.00 84.88 199 GLY A O 1
ATOM 1548 N N . ASP A 1 200 ? 24.183 13.069 -30.617 1.00 87.25 200 ASP A N 1
ATOM 1549 C CA . ASP A 1 200 ? 25.573 12.637 -30.672 1.00 87.25 200 ASP A CA 1
ATOM 1550 C C . ASP A 1 200 ? 25.909 11.633 -29.566 1.00 87.25 200 ASP A C 1
ATOM 1552 O O . ASP A 1 200 ? 25.472 11.744 -28.416 1.00 87.25 200 ASP A O 1
ATOM 1556 N N . ILE A 1 201 ? 26.738 10.652 -29.918 1.00 88.38 201 ILE A N 1
ATOM 1557 C CA . ILE A 1 201 ? 27.326 9.714 -28.966 1.00 88.38 201 ILE A CA 1
ATOM 1558 C C . ILE A 1 201 ? 28.770 10.150 -28.731 1.00 88.38 201 ILE A C 1
ATOM 1560 O O . ILE A 1 201 ? 29.649 9.892 -29.551 1.00 88.38 201 ILE A O 1
ATOM 1564 N N . ASN A 1 202 ? 29.019 10.774 -27.582 1.00 87.94 202 ASN A N 1
ATOM 1565 C CA . ASN A 1 202 ? 30.364 11.158 -27.167 1.00 87.94 202 ASN A CA 1
ATOM 1566 C C . ASN A 1 202 ? 31.009 10.023 -26.362 1.00 87.94 202 ASN A C 1
ATOM 1568 O O . ASN A 1 202 ? 30.582 9.722 -25.249 1.00 87.94 202 ASN A O 1
ATOM 1572 N N . ILE A 1 203 ? 32.047 9.396 -26.924 1.00 88.00 203 ILE A N 1
ATOM 1573 C CA . ILE A 1 203 ? 32.856 8.371 -26.249 1.00 88.00 203 ILE A CA 1
ATOM 1574 C C . ILE A 1 203 ? 34.228 8.973 -25.955 1.00 8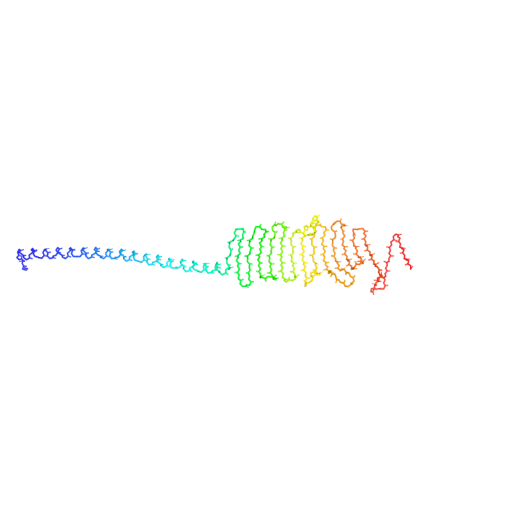8.0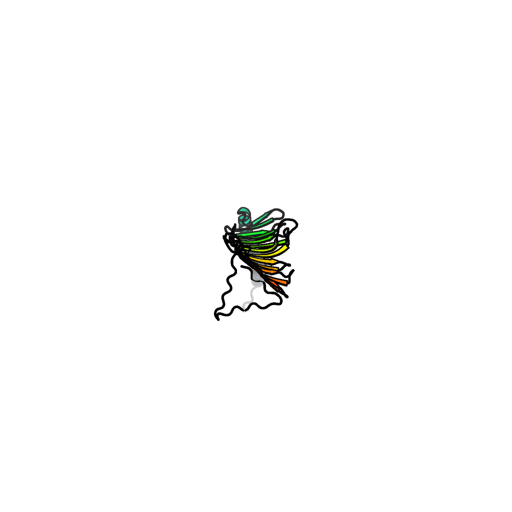0 203 ILE A C 1
ATOM 1576 O O . ILE A 1 203 ? 35.024 9.194 -26.864 1.00 88.00 203 ILE A O 1
ATOM 1580 N N . THR A 1 204 ? 34.512 9.222 -24.680 1.00 88.00 204 THR A N 1
ATOM 1581 C CA . THR A 1 204 ? 35.796 9.755 -24.211 1.00 88.00 204 THR A CA 1
ATOM 1582 C C . THR A 1 204 ? 36.576 8.687 -23.459 1.00 88.00 204 THR A C 1
ATOM 1584 O O . THR A 1 204 ? 35.997 7.924 -22.688 1.00 88.00 204 THR A O 1
ATOM 1587 N N . SER A 1 205 ? 37.894 8.656 -23.644 1.00 90.00 205 SER A N 1
ATOM 1588 C CA . SER A 1 205 ? 38.790 7.784 -22.886 1.00 90.00 205 SER A CA 1
ATOM 1589 C C . SER A 1 205 ? 39.823 8.619 -22.140 1.00 90.00 205 SER A C 1
ATOM 1591 O O . SER A 1 205 ? 40.529 9.414 -22.759 1.00 90.00 205 SER A O 1
ATOM 1593 N N . GLU A 1 206 ? 39.941 8.422 -20.824 1.00 91.88 206 GLU A N 1
ATOM 1594 C CA . GLU A 1 206 ? 40.918 9.138 -19.987 1.00 91.88 206 GLU A CA 1
ATOM 1595 C C . GLU A 1 206 ? 42.368 8.837 -20.392 1.00 91.88 206 GLU A C 1
ATOM 1597 O O . GLU A 1 206 ? 43.246 9.682 -20.250 1.00 91.88 206 GLU A O 1
ATOM 1602 N N . ASN A 1 207 ? 42.623 7.651 -20.954 1.00 91.62 207 ASN A N 1
ATOM 1603 C CA . ASN A 1 207 ? 43.942 7.252 -21.452 1.00 91.62 207 ASN A CA 1
ATOM 1604 C C . ASN A 1 207 ? 44.145 7.545 -22.953 1.00 91.62 207 ASN A C 1
ATOM 1606 O O . ASN A 1 207 ? 45.102 7.052 -23.551 1.00 91.62 207 ASN A O 1
ATOM 1610 N N . GLY A 1 208 ? 43.229 8.301 -23.569 1.00 87.50 208 GLY A N 1
ATOM 1611 C CA . GLY A 1 208 ? 43.307 8.754 -24.959 1.00 87.50 208 GLY A CA 1
ATOM 1612 C C . GLY A 1 208 ? 42.949 7.715 -26.026 1.00 87.50 208 GLY A C 1
ATOM 1613 O O . GLY A 1 208 ? 42.821 8.077 -27.191 1.00 87.50 208 GLY A O 1
ATOM 1614 N N . ASN A 1 209 ? 42.745 6.442 -25.670 1.00 90.50 209 ASN A N 1
ATOM 1615 C CA . ASN A 1 209 ? 42.500 5.387 -26.655 1.00 90.50 209 ASN A CA 1
ATOM 1616 C C . ASN A 1 209 ? 41.034 4.939 -26.670 1.00 90.50 209 ASN A C 1
ATOM 1618 O O . ASN A 1 209 ? 40.536 4.393 -25.685 1.00 90.50 209 ASN A O 1
ATOM 1622 N N . VAL A 1 210 ? 40.372 5.083 -27.823 1.00 90.25 210 VAL A N 1
ATOM 1623 C CA . VAL A 1 210 ? 39.072 4.462 -28.125 1.00 90.25 210 VAL A CA 1
ATOM 1624 C C . VAL A 1 210 ? 39.285 3.430 -29.230 1.00 90.25 210 VAL A C 1
ATOM 1626 O O . VAL A 1 210 ? 39.635 3.772 -30.355 1.00 90.25 210 VAL A O 1
ATOM 1629 N N . ASN A 1 211 ? 39.092 2.149 -28.913 1.00 87.56 211 ASN A N 1
ATOM 1630 C CA . ASN A 1 211 ? 39.294 1.046 -29.854 1.00 87.56 211 ASN A CA 1
ATOM 1631 C C . ASN A 1 211 ? 37.958 0.376 -30.189 1.00 87.56 211 ASN A C 1
ATOM 1633 O O . ASN A 1 211 ? 37.385 -0.308 -29.343 1.00 87.56 211 ASN A O 1
ATOM 1637 N N . ILE A 1 212 ? 37.498 0.504 -31.436 1.00 88.56 212 ILE A N 1
ATOM 1638 C CA . ILE A 1 212 ? 36.300 -0.183 -31.938 1.00 88.56 212 ILE A CA 1
ATOM 1639 C C . ILE A 1 212 ? 36.748 -1.302 -32.880 1.00 88.56 212 ILE A C 1
ATOM 1641 O O . ILE A 1 212 ? 37.286 -1.048 -33.955 1.00 88.56 212 ILE A O 1
ATOM 1645 N N . LYS A 1 213 ? 36.543 -2.558 -32.471 1.00 86.69 213 LYS A N 1
ATOM 1646 C CA . LYS A 1 213 ? 36.890 -3.749 -33.261 1.00 86.69 213 LYS A CA 1
ATOM 1647 C C . LYS A 1 213 ? 35.655 -4.623 -33.440 1.00 86.69 213 LYS A C 1
ATOM 1649 O O . LYS A 1 213 ? 34.918 -4.862 -32.489 1.00 86.69 213 LYS A O 1
ATOM 1654 N N . GLY A 1 214 ? 35.447 -5.135 -34.647 1.00 84.69 214 GLY A N 1
ATOM 1655 C CA . GLY A 1 214 ? 34.346 -6.045 -34.947 1.00 84.69 214 GLY A CA 1
ATOM 1656 C C . GLY A 1 214 ? 34.472 -6.638 -36.344 1.00 84.69 214 GLY A C 1
ATOM 1657 O O . GLY A 1 214 ? 35.242 -6.144 -37.163 1.00 84.69 214 GLY A O 1
ATOM 1658 N N . LYS A 1 215 ? 33.692 -7.687 -36.634 1.00 88.50 215 LYS A N 1
ATOM 1659 C CA . LYS A 1 215 ? 33.648 -8.322 -37.967 1.00 88.50 215 LYS A CA 1
ATOM 1660 C C . LYS A 1 215 ? 33.300 -7.321 -39.081 1.00 88.50 215 LYS A C 1
ATOM 1662 O O . LYS A 1 215 ? 33.720 -7.496 -40.218 1.00 88.50 215 LYS A O 1
ATOM 1667 N N . LYS A 1 216 ? 32.519 -6.290 -38.750 1.00 89.69 216 LYS A N 1
ATOM 1668 C CA . LYS A 1 216 ? 32.183 -5.160 -39.616 1.00 89.69 216 LYS A CA 1
ATOM 1669 C C . LYS A 1 216 ? 32.056 -3.912 -38.748 1.00 89.69 216 LYS A C 1
ATOM 1671 O O . LYS A 1 216 ? 31.290 -3.928 -37.786 1.00 89.69 216 LYS A O 1
ATOM 1676 N N . VAL A 1 217 ? 32.793 -2.862 -39.093 1.00 88.75 217 VAL A N 1
ATOM 1677 C CA . VAL A 1 217 ? 32.683 -1.535 -38.478 1.00 88.75 217 VAL A CA 1
ATOM 1678 C C . VAL A 1 217 ? 32.363 -0.558 -39.600 1.00 88.75 217 VAL A C 1
ATOM 1680 O O . VAL A 1 217 ? 33.138 -0.437 -40.542 1.00 88.75 217 VAL A O 1
ATOM 1683 N N . ASN A 1 218 ? 31.206 0.093 -39.508 1.00 83.44 218 ASN A N 1
ATOM 1684 C CA . ASN A 1 218 ? 30.796 1.147 -40.426 1.00 83.44 218 ASN A CA 1
ATOM 1685 C C . ASN A 1 218 ? 30.687 2.437 -39.617 1.00 83.44 218 ASN A C 1
ATOM 1687 O O . ASN A 1 218 ? 29.844 2.521 -38.724 1.00 83.44 218 ASN A O 1
ATOM 1691 N N . LEU A 1 219 ? 31.541 3.404 -39.930 1.00 84.12 219 LEU A N 1
ATOM 1692 C CA . LEU A 1 219 ? 31.463 4.767 -39.423 1.00 84.12 219 LEU A CA 1
ATOM 1693 C C . LEU A 1 219 ? 31.064 5.629 -40.616 1.00 84.12 219 LEU A C 1
ATOM 1695 O O . LEU A 1 219 ? 31.747 5.597 -41.637 1.00 84.12 219 LEU A O 1
ATOM 1699 N N . ASN A 1 220 ? 29.930 6.308 -40.504 1.00 75.38 220 ASN A N 1
ATOM 1700 C CA . ASN A 1 220 ? 29.425 7.200 -41.538 1.00 75.38 220 ASN A CA 1
ATOM 1701 C C . ASN A 1 220 ? 29.404 8.609 -40.947 1.00 75.38 220 ASN A C 1
ATOM 1703 O O . ASN A 1 220 ? 29.004 8.761 -39.791 1.00 75.38 220 ASN A O 1
ATOM 1707 N N . GLU A 1 221 ? 29.843 9.584 -41.735 1.00 57.69 221 GLU A N 1
ATOM 1708 C CA . GLU A 1 221 ? 29.749 11.017 -41.433 1.00 57.69 221 GLU A CA 1
ATOM 1709 C C . GLU A 1 221 ? 28.406 11.589 -41.900 1.00 57.69 221 GLU A C 1
ATOM 1711 O O . GLU A 1 221 ? 27.903 11.128 -42.956 1.00 57.69 221 GLU A O 1
#

Foldseek 3Di:
DDDDDPVVVVVVVVVVVVVVVVVVVVVVVVVVVVVVVVVVVVVVVVVVVVVVVVVVVVVVVVCVVVVCWDDDDQWTWHDDPFWIFIGGPQKTWTGGPPAFIWIQGNVQNWTWTGHHQWIWIAQWDDPPPPTFGWTKTADDNVSQWIWIDTPQWTKTWGADDVQGIWMWIAGPPQRKTWTDGRPWIFMDHPPDTDTDDPDDDDDDDPVRDDDDDDPDDDDDD

Radius of gyration: 44.72 Å; chains: 1; bounding box: 78×45×148 Å

pLDDT: mean 86.7, std 9.07, range [43.0, 96.94]

Sequence (221 aa):
MKILKSPQKALILFLSSLIVISFFMIVRLEGKAANLQSRLDEHHKSLEKNKDILENLDSFTRKIKNNSITIDGDKIKLSTDKSTLELDKDKMTLGAASDVFFECDYKGDLIVMRNKSQYVVIGKLGDKGKEEETVNINGGSDGKKFLTLQDKGIALGVEDIKDGDLQFGISLKSGSIFMMHGKNLIGLNKDKITIRAQGDINITSENGNVNIKGKKVNLNE